Protein AF-A0A525JM90-F1 (afdb_monomer_lite)

Foldseek 3Di:
DQALVCCVPPVLVCLVPVFWKWKAKPDDPQQVRTKIWGFPAQDDPLGTKIWIWGQHFQTAIDIDHPVVVSVVCRVSNPPSMDMDIGHDAPQLQVFKKKFKDQLLATQWIWTKRGLGNPHADPVGRPDPSSDIDDIDIGGPPPPLCVVVRCCSRPPDVVVVCVVVVHDSLPGASIKIWMWGWHDQDPVRHTDIDTDDIGRPPPPDHDPRSVVSSVVSVVVSVVD

Radius of gyration: 19.59 Å; chains: 1; bounding box: 52×45×55 Å

Sequence (223 aa):
YRDAGAFREEFPQRVRAAGPRVIKQNRGNGGEGVWKVELASASGPDGAIVRVLHAPRGSVPQEMPLGAFMSRCEPYFVNHGCIIDQPFQVRLPDGMIRCYMGADKVVGFGHQFIKALIPPPPEGPDSVAAQPAPRIMHPAAAPEFQTLRTKMESEWTPQMMQLLDIDVGSLPIIWDADFLYGPRDASGQDTYVLCEINVNSVFPFPEQAPSEIARLAKARSSS

pLDDT: mean 93.22, std 6.0, range [67.38, 98.44]

Secondary structure (DSSP, 8-state):
--SHHHHHHHHHHHHHHS-SEEEEESS-STTTTEEEEEEEES--TTS-EEEEEESSTT---EEEEHHHHHHHHGGGGGGG--EEEEE--TTGGG-EEEEEEETTEEEEEEEE---TTSPPPTT-TTSGGGSPPPPEEEETT-GGGHHHHHHIIIIIHHHHHHHHT--GGGS-SSEEEEEEEE---TTS--EEEEEEEESS---S--TTHHHHHHHHHHHHTT-

Structure (mmCIF, N/CA/C/O backbone):
data_AF-A0A525JM90-F1
#
_entry.id   AF-A0A525JM90-F1
#
loop_
_atom_site.group_PDB
_atom_site.id
_atom_site.type_symbol
_atom_site.label_atom_id
_atom_site.label_alt_id
_atom_site.label_comp_id
_atom_site.label_asym_id
_atom_site.label_entity_id
_atom_site.label_seq_id
_atom_site.pdbx_PDB_ins_code
_atom_site.Cartn_x
_atom_site.Cartn_y
_atom_site.Cartn_z
_atom_site.occupancy
_atom_site.B_iso_or_equiv
_atom_site.auth_seq_id
_atom_site.auth_comp_id
_atom_site.auth_asym_id
_atom_site.auth_atom_id
_atom_site.pdbx_PDB_model_num
ATOM 1 N N . TYR A 1 1 ? -4.225 -8.382 -12.884 1.00 96.50 1 TYR A N 1
ATOM 2 C CA . TYR A 1 1 ? -4.204 -9.370 -13.979 1.00 96.50 1 TYR A CA 1
ATOM 3 C C . TYR A 1 1 ? -4.644 -10.716 -13.453 1.00 96.50 1 TYR A C 1
ATOM 5 O O . TYR A 1 1 ? -4.173 -11.102 -12.388 1.00 96.50 1 TYR A O 1
ATOM 13 N N . ARG A 1 2 ? -5.572 -11.387 -14.147 1.00 95.56 2 ARG A N 1
ATOM 14 C CA . ARG A 1 2 ? -6.116 -12.693 -13.733 1.00 95.56 2 ARG A CA 1
ATOM 15 C C . ARG A 1 2 ? -5.272 -13.874 -14.216 1.00 95.56 2 ARG A C 1
ATOM 17 O O . ARG A 1 2 ? -5.255 -14.892 -13.542 1.00 95.56 2 ARG A O 1
ATOM 24 N N . ASP A 1 3 ? -4.540 -13.700 -15.310 1.00 96.56 3 ASP A N 1
ATOM 25 C CA . ASP A 1 3 ? -3.644 -14.700 -15.886 1.00 96.56 3 ASP A CA 1
ATOM 26 C C . ASP A 1 3 ? -2.431 -14.034 -16.563 1.00 96.56 3 ASP A C 1
ATOM 28 O O . ASP A 1 3 ? -2.342 -12.803 -16.674 1.00 96.56 3 ASP A O 1
ATOM 32 N N . ALA A 1 4 ? -1.483 -14.868 -16.999 1.00 96.62 4 ALA A N 1
ATOM 33 C CA . ALA A 1 4 ? -0.249 -14.434 -17.646 1.00 96.62 4 ALA A CA 1
ATOM 34 C C . ALA A 1 4 ? -0.474 -13.792 -19.025 1.00 96.62 4 ALA A C 1
ATOM 36 O O . ALA A 1 4 ? 0.302 -12.917 -19.411 1.00 96.62 4 ALA A O 1
ATOM 37 N N . GLY A 1 5 ? -1.519 -14.191 -19.757 1.00 97.31 5 GLY A N 1
ATOM 38 C CA . GLY A 1 5 ? -1.851 -13.627 -21.066 1.00 97.31 5 GLY A CA 1
ATOM 39 C C . GLY A 1 5 ? -2.272 -12.167 -20.941 1.00 97.31 5 GLY A C 1
ATOM 40 O O . GLY A 1 5 ? -1.630 -11.295 -21.524 1.00 97.31 5 GLY A O 1
ATOM 41 N N . ALA A 1 6 ? -3.251 -11.896 -20.074 1.00 97.31 6 ALA A N 1
ATOM 42 C CA . ALA A 1 6 ? -3.702 -10.541 -19.761 1.00 97.31 6 ALA A CA 1
ATOM 43 C C . ALA A 1 6 ? -2.557 -9.667 -19.227 1.00 97.31 6 ALA A C 1
ATOM 45 O O . ALA A 1 6 ? -2.452 -8.488 -19.557 1.00 97.31 6 ALA A O 1
ATOM 46 N N . PHE A 1 7 ? -1.656 -10.239 -18.419 1.00 97.88 7 PHE A N 1
ATOM 47 C CA . PHE A 1 7 ? -0.481 -9.508 -17.952 1.00 97.88 7 PHE A CA 1
ATOM 48 C C . PHE A 1 7 ? 0.445 -9.111 -19.105 1.00 97.88 7 PHE A C 1
ATOM 50 O O . PHE A 1 7 ? 0.785 -7.933 -19.207 1.00 97.88 7 PHE A O 1
ATOM 57 N N . ARG A 1 8 ? 0.804 -10.066 -19.980 1.00 97.00 8 ARG A N 1
ATOM 58 C CA . ARG A 1 8 ? 1.632 -9.867 -21.189 1.00 97.00 8 ARG A CA 1
ATOM 59 C C . ARG A 1 8 ? 1.055 -8.824 -22.140 1.00 97.00 8 ARG A C 1
ATOM 61 O O . ARG A 1 8 ? 1.819 -8.040 -22.697 1.00 97.00 8 ARG A O 1
ATOM 68 N N . GLU A 1 9 ? -0.260 -8.795 -22.291 1.00 96.88 9 GLU A N 1
ATOM 69 C CA . GLU A 1 9 ? -0.950 -7.873 -23.189 1.00 96.88 9 GLU A CA 1
ATOM 70 C C . GLU A 1 9 ? -1.048 -6.451 -22.614 1.00 96.88 9 GLU A C 1
ATOM 72 O O . GLU A 1 9 ? -0.680 -5.479 -23.275 1.00 96.88 9 GLU A O 1
ATOM 77 N N . GLU A 1 10 ? -1.493 -6.307 -21.364 1.00 96.81 10 GLU A N 1
ATOM 78 C CA . GLU A 1 10 ? -1.890 -5.003 -20.824 1.00 96.81 10 GLU A CA 1
ATOM 79 C C . GLU A 1 10 ? -0.761 -4.247 -20.103 1.00 96.81 10 GLU A C 1
ATOM 81 O O . GLU A 1 10 ? -0.665 -3.015 -20.188 1.00 96.81 10 GLU A O 1
ATOM 86 N N . PHE A 1 11 ? 0.098 -4.949 -19.355 1.00 97.25 11 PHE A N 1
ATOM 87 C CA . PHE A 1 11 ? 1.087 -4.297 -18.489 1.00 97.25 11 PHE A CA 1
ATOM 88 C C . PHE A 1 11 ? 2.104 -3.421 -19.239 1.00 97.25 11 PHE A C 1
ATOM 90 O O . PHE A 1 11 ? 2.395 -2.323 -18.748 1.00 97.25 11 PHE A O 1
ATOM 97 N N . PRO A 1 12 ? 2.615 -3.808 -20.430 1.00 95.62 12 PRO A N 1
ATOM 98 C CA . PRO A 1 12 ? 3.577 -2.986 -21.159 1.00 95.62 12 PRO A CA 1
ATOM 99 C C . PRO A 1 12 ? 3.056 -1.593 -21.503 1.00 95.62 12 PRO A C 1
ATOM 101 O O . PRO A 1 12 ? 3.802 -0.618 -21.420 1.00 95.62 12 PRO A O 1
ATOM 104 N N . GLN A 1 13 ? 1.781 -1.470 -21.878 1.00 93.81 13 GLN A N 1
ATOM 105 C CA . GLN A 1 13 ? 1.191 -0.163 -22.151 1.00 93.81 13 GLN A CA 1
ATOM 106 C C . GLN A 1 13 ? 0.986 0.627 -20.857 1.00 93.81 13 GLN A C 1
ATOM 108 O O . GLN A 1 13 ? 1.296 1.819 -20.816 1.00 93.81 13 GLN A O 1
ATOM 113 N N . ARG A 1 14 ? 0.527 -0.028 -19.784 1.00 94.88 14 ARG A N 1
ATOM 114 C CA . ARG A 1 14 ? 0.288 0.637 -18.497 1.00 94.88 14 ARG A CA 1
ATOM 115 C C . ARG A 1 14 ? 1.556 1.232 -17.896 1.00 94.88 14 ARG A C 1
ATOM 117 O O . ARG A 1 14 ? 1.522 2.390 -17.496 1.00 94.88 14 ARG A O 1
ATOM 124 N N . VAL A 1 15 ? 2.671 0.496 -17.863 1.00 95.06 15 VAL A N 1
ATOM 125 C CA . VAL A 1 15 ? 3.933 1.020 -17.300 1.00 95.06 15 VAL A CA 1
ATOM 126 C C . VAL A 1 15 ? 4.515 2.165 -18.139 1.00 95.06 15 VAL A C 1
ATOM 128 O O . VAL A 1 15 ? 5.146 3.067 -17.595 1.00 95.06 15 VAL A O 1
ATOM 131 N N . ARG A 1 16 ? 4.264 2.182 -19.457 1.00 93.12 16 ARG A N 1
ATOM 132 C CA . ARG A 1 16 ? 4.672 3.292 -20.335 1.00 93.12 16 ARG A CA 1
ATOM 133 C C . ARG A 1 16 ? 3.817 4.542 -20.133 1.00 93.12 16 ARG A C 1
ATOM 135 O O . ARG A 1 16 ? 4.359 5.638 -20.106 1.00 93.12 16 ARG A O 1
ATOM 142 N N . ALA A 1 17 ? 2.499 4.383 -20.021 1.00 92.25 17 ALA A N 1
ATOM 143 C CA . ALA A 1 17 ? 1.563 5.507 -19.996 1.00 92.25 17 ALA A CA 1
ATOM 144 C C . ALA A 1 17 ? 1.342 6.090 -18.592 1.00 92.25 17 ALA A C 1
ATOM 146 O O . ALA A 1 17 ? 1.225 7.301 -18.442 1.00 92.25 17 ALA A O 1
ATOM 147 N N . ALA A 1 18 ? 1.274 5.240 -17.565 1.00 91.12 18 ALA A N 1
ATOM 148 C CA . ALA A 1 18 ? 0.907 5.639 -16.204 1.00 91.12 18 ALA A CA 1
ATOM 149 C C . ALA A 1 18 ? 2.115 5.836 -15.269 1.00 91.12 18 ALA A C 1
ATOM 151 O O . ALA A 1 18 ? 1.927 6.148 -14.093 1.00 91.12 18 ALA A O 1
ATOM 152 N N . GLY A 1 19 ? 3.341 5.638 -15.766 1.00 93.31 19 GLY A N 1
ATOM 153 C CA . GLY A 1 19 ? 4.568 5.755 -14.979 1.00 93.31 19 GLY A CA 1
ATOM 154 C C . GLY A 1 19 ? 4.828 4.552 -14.057 1.00 93.31 19 GLY A C 1
ATOM 155 O O . GLY A 1 19 ? 4.333 3.452 -14.321 1.00 93.31 19 GLY A O 1
ATOM 156 N N . PRO A 1 20 ? 5.630 4.732 -12.986 1.00 97.06 20 PRO A N 1
ATOM 157 C CA . PRO A 1 20 ? 6.043 3.641 -12.109 1.00 97.06 20 PRO A CA 1
ATOM 158 C C . PRO A 1 20 ? 4.867 2.883 -11.477 1.00 97.06 20 PRO A C 1
ATOM 160 O O . PRO A 1 20 ? 3.906 3.469 -10.969 1.00 97.06 20 PRO A O 1
ATOM 163 N N . ARG A 1 21 ? 4.966 1.554 -11.482 1.00 98.06 21 ARG A N 1
ATOM 164 C CA . ARG A 1 21 ? 3.942 0.621 -10.995 1.00 98.06 21 ARG A CA 1
ATOM 165 C C . ARG A 1 21 ? 4.472 -0.215 -9.839 1.00 98.06 21 ARG A C 1
ATOM 167 O O . ARG A 1 21 ? 5.673 -0.461 -9.742 1.00 98.06 21 ARG A O 1
ATOM 174 N N . VAL A 1 22 ? 3.565 -0.679 -8.989 1.00 97.56 22 VAL A N 1
ATOM 175 C CA . VAL A 1 22 ? 3.815 -1.697 -7.972 1.00 97.56 22 VAL A CA 1
ATOM 176 C C . VAL A 1 22 ? 3.069 -2.964 -8.369 1.00 97.56 22 VAL A C 1
ATOM 178 O O . VAL A 1 22 ? 1.839 -2.983 -8.413 1.00 97.56 22 VAL A O 1
ATOM 181 N N . ILE A 1 23 ? 3.830 -4.013 -8.663 1.00 97.88 23 ILE A N 1
ATOM 182 C CA . ILE A 1 23 ? 3.345 -5.340 -9.033 1.00 97.88 23 ILE A CA 1
ATOM 183 C C . ILE A 1 23 ? 3.421 -6.237 -7.805 1.00 97.88 23 ILE A C 1
ATOM 185 O O . ILE A 1 23 ? 4.497 -6.392 -7.231 1.00 97.88 23 ILE A O 1
ATOM 189 N N . LYS A 1 24 ? 2.291 -6.817 -7.395 1.00 96.38 24 LYS A N 1
ATOM 190 C CA . LYS A 1 24 ? 2.202 -7.691 -6.218 1.00 96.38 24 LYS A CA 1
ATOM 191 C C . LYS A 1 24 ? 1.579 -9.026 -6.593 1.00 96.38 24 LYS A C 1
ATOM 193 O O . LYS A 1 24 ? 0.542 -9.049 -7.253 1.00 96.38 24 LYS A O 1
ATOM 198 N N . GLN A 1 25 ? 2.147 -10.129 -6.127 1.00 94.25 25 GLN A N 1
ATOM 199 C CA . GLN A 1 25 ? 1.403 -11.388 -6.089 1.00 94.25 25 GLN A CA 1
ATOM 200 C C . GLN A 1 25 ? 0.247 -11.295 -5.078 1.00 94.25 25 GLN A C 1
ATOM 202 O O . GLN A 1 25 ? 0.381 -10.674 -4.027 1.00 94.25 25 GLN A O 1
ATOM 207 N N . ASN A 1 26 ? -0.892 -11.917 -5.384 1.00 85.81 26 ASN A N 1
ATOM 208 C CA . ASN A 1 26 ? -2.114 -11.852 -4.564 1.00 85.81 26 ASN A CA 1
ATOM 209 C C . ASN A 1 26 ? -2.010 -12.552 -3.194 1.00 85.81 26 ASN A C 1
ATOM 211 O O . ASN A 1 26 ? -2.900 -12.427 -2.359 1.00 85.81 26 ASN A O 1
ATOM 215 N N . ARG A 1 27 ? -0.956 -13.339 -2.960 1.00 82.38 27 ARG A N 1
ATOM 216 C CA . ARG A 1 27 ? -0.712 -14.026 -1.688 1.00 82.38 27 ARG A CA 1
ATOM 217 C C . ARG A 1 27 ? 0.777 -14.015 -1.396 1.00 82.38 27 ARG A C 1
ATOM 219 O O . ARG A 1 27 ? 1.561 -14.506 -2.199 1.00 82.38 27 ARG A O 1
ATOM 226 N N . GLY A 1 28 ? 1.156 -13.474 -0.250 1.00 79.31 28 GLY A N 1
ATOM 227 C CA . GLY A 1 28 ? 2.547 -13.386 0.167 1.00 79.31 28 GLY A CA 1
ATOM 228 C C . GLY A 1 28 ? 2.668 -12.677 1.505 1.00 79.31 28 GLY A C 1
ATOM 229 O O . GLY A 1 28 ? 1.711 -12.084 1.993 1.00 79.31 28 GLY A O 1
ATOM 230 N N . ASN A 1 29 ? 3.850 -12.753 2.103 1.00 79.62 29 ASN A N 1
ATOM 231 C CA . ASN A 1 29 ? 4.195 -12.003 3.301 1.00 79.62 29 ASN A CA 1
ATOM 232 C C . ASN A 1 29 ? 5.581 -11.369 3.125 1.00 79.62 29 ASN A C 1
ATOM 234 O O . ASN A 1 29 ? 6.319 -11.697 2.196 1.00 79.62 29 ASN A O 1
ATOM 238 N N . GLY A 1 30 ? 5.919 -10.407 3.984 1.00 82.50 30 GLY A N 1
ATOM 239 C CA . GLY A 1 30 ? 7.276 -9.854 4.046 1.00 82.50 30 GLY A CA 1
ATOM 240 C C . GLY A 1 30 ? 7.759 -9.114 2.791 1.00 82.50 30 GLY A C 1
ATOM 241 O O . GLY A 1 30 ? 8.956 -8.886 2.656 1.00 82.50 30 GLY A O 1
ATOM 242 N N . GLY A 1 31 ? 6.858 -8.733 1.879 1.00 88.62 31 GLY A N 1
ATOM 243 C CA . GLY A 1 31 ? 7.214 -8.095 0.606 1.00 88.62 31 GLY A CA 1
ATOM 244 C C . GLY A 1 31 ? 7.617 -9.075 -0.502 1.00 88.62 31 GLY A C 1
ATOM 245 O O . GLY A 1 31 ? 7.959 -8.648 -1.605 1.00 88.62 31 GLY A O 1
ATOM 246 N N . GLU A 1 32 ? 7.548 -10.385 -0.264 1.00 92.25 32 GLU A N 1
ATOM 247 C CA . GLU A 1 32 ? 7.821 -11.365 -1.311 1.00 92.25 32 GLU A CA 1
ATOM 248 C C . GLU A 1 32 ? 6.849 -11.213 -2.483 1.00 92.25 32 GLU A C 1
ATOM 250 O O . GLU A 1 32 ? 5.637 -11.067 -2.315 1.00 92.25 32 GLU A O 1
ATOM 255 N N . GLY A 1 33 ? 7.395 -11.238 -3.698 1.00 95.00 33 GLY A N 1
ATOM 256 C CA . GLY A 1 33 ? 6.654 -10.946 -4.926 1.00 95.00 33 GLY A CA 1
ATOM 257 C C . GLY A 1 33 ? 6.032 -9.547 -5.028 1.00 95.00 33 GLY A C 1
ATOM 258 O O . GLY A 1 33 ? 5.097 -9.374 -5.809 1.00 95.00 33 GLY A O 1
ATOM 259 N N . VAL A 1 34 ? 6.537 -8.559 -4.277 1.00 97.19 34 VAL A N 1
ATOM 260 C CA . VAL A 1 34 ? 6.164 -7.140 -4.398 1.00 97.19 34 VAL A CA 1
ATOM 261 C C . VAL A 1 34 ? 7.296 -6.352 -5.056 1.00 97.19 34 VAL A C 1
ATOM 263 O O . VAL A 1 34 ? 8.384 -6.228 -4.499 1.00 97.19 34 VAL A O 1
ATOM 266 N N . TRP A 1 35 ? 7.037 -5.779 -6.226 1.00 98.12 35 TRP A N 1
ATOM 267 C CA . TRP A 1 35 ? 8.039 -5.131 -7.069 1.00 98.12 35 TRP A CA 1
ATOM 268 C C . TRP A 1 35 ? 7.627 -3.709 -7.426 1.00 98.12 35 TRP A C 1
ATOM 270 O O . TRP A 1 35 ? 6.506 -3.497 -7.881 1.00 98.12 35 TRP A O 1
ATOM 280 N N . LYS A 1 36 ? 8.546 -2.748 -7.318 1.00 98.38 36 LYS A N 1
ATOM 281 C CA . LYS A 1 36 ? 8.456 -1.474 -8.044 1.00 98.38 36 LYS A CA 1
ATOM 282 C C . LYS A 1 36 ? 9.005 -1.705 -9.444 1.00 98.38 36 LYS A C 1
ATOM 284 O O . LYS A 1 36 ? 10.081 -2.278 -9.577 1.00 98.38 36 LYS A O 1
ATOM 289 N N . VAL A 1 37 ? 8.290 -1.240 -10.459 1.00 98.44 37 VAL A N 1
ATOM 290 C CA . VAL A 1 37 ? 8.666 -1.352 -11.871 1.00 98.44 37 VAL A CA 1
ATOM 291 C C . VAL A 1 37 ? 8.534 0.019 -12.513 1.00 98.44 37 VAL A C 1
ATOM 293 O O . VAL A 1 37 ? 7.468 0.630 -12.458 1.00 98.44 37 VAL A O 1
ATOM 296 N N . GLU A 1 38 ? 9.597 0.505 -13.135 1.00 97.31 38 GLU A N 1
ATOM 297 C CA . GLU A 1 38 ? 9.598 1.764 -13.879 1.00 97.31 38 GLU A CA 1
ATOM 298 C C . GLU A 1 38 ? 10.275 1.582 -15.236 1.00 97.31 38 GLU A C 1
ATOM 300 O O . GLU A 1 38 ? 11.222 0.808 -15.377 1.00 97.31 38 GLU A O 1
ATOM 305 N N . LEU A 1 39 ? 9.775 2.278 -16.256 1.00 96.38 39 LEU A N 1
ATOM 306 C CA . LEU A 1 39 ? 10.384 2.254 -17.579 1.00 96.38 39 LEU A CA 1
ATOM 307 C C . LEU A 1 39 ? 11.739 2.973 -17.526 1.00 96.38 39 LEU A C 1
ATOM 309 O O . LEU A 1 39 ? 11.793 4.152 -17.186 1.00 96.38 39 LEU A O 1
ATOM 313 N N . ALA A 1 40 ? 12.815 2.269 -17.873 1.00 95.31 40 ALA A N 1
ATOM 314 C CA . ALA A 1 40 ? 14.156 2.845 -17.976 1.00 95.31 40 ALA A CA 1
ATOM 315 C C . ALA A 1 40 ? 14.457 3.282 -19.417 1.00 95.31 40 ALA A C 1
ATOM 317 O O . ALA A 1 40 ? 14.976 4.371 -19.641 1.00 95.31 40 ALA A O 1
ATOM 318 N N . SER A 1 41 ? 14.070 2.460 -20.397 1.00 93.31 41 SER A N 1
ATOM 319 C CA . SER A 1 41 ? 14.122 2.802 -21.819 1.00 93.31 41 SER A CA 1
ATOM 320 C C . SER A 1 41 ? 12.933 2.202 -22.562 1.00 93.31 41 SER A C 1
ATOM 322 O O . SER A 1 41 ? 12.606 1.026 -22.394 1.00 93.31 41 SER A O 1
ATOM 324 N N . ALA A 1 42 ? 12.298 2.995 -23.427 1.00 85.50 42 ALA A N 1
ATOM 325 C CA . ALA A 1 42 ? 11.197 2.535 -24.273 1.00 85.50 42 ALA A CA 1
ATOM 326 C C . ALA A 1 42 ? 11.651 1.567 -25.380 1.00 85.50 42 ALA A C 1
ATOM 328 O O . ALA A 1 42 ? 10.838 0.770 -25.854 1.00 85.50 42 ALA A O 1
ATOM 329 N N . SER A 1 43 ? 12.935 1.613 -25.746 1.00 79.50 43 SER A N 1
ATOM 330 C CA . SER A 1 43 ? 13.509 0.883 -26.876 1.00 79.50 43 SER A CA 1
ATOM 331 C C . SER A 1 43 ? 14.853 0.268 -26.491 1.00 79.50 43 SER A C 1
ATOM 333 O O . SER A 1 43 ? 15.688 0.914 -25.856 1.00 79.50 43 SER A O 1
ATOM 335 N N . GLY A 1 44 ? 15.071 -0.974 -26.903 1.00 68.44 44 GLY A N 1
ATOM 336 C CA . GLY A 1 44 ? 16.298 -1.732 -26.686 1.00 68.44 44 GLY A CA 1
ATOM 337 C C . GLY A 1 44 ? 16.366 -2.911 -27.661 1.00 68.44 44 GLY A C 1
ATOM 338 O O . GLY A 1 44 ? 15.361 -3.192 -28.322 1.00 68.44 44 GLY A O 1
ATOM 339 N N . PRO A 1 45 ? 17.520 -3.595 -27.770 1.00 67.38 45 PRO A N 1
ATOM 340 C CA . PRO A 1 45 ? 17.702 -4.721 -28.694 1.00 67.38 45 PRO A CA 1
ATOM 341 C C . PRO A 1 45 ? 16.644 -5.819 -28.509 1.00 67.38 45 PRO A C 1
ATOM 343 O O . PRO A 1 45 ? 16.125 -6.338 -29.491 1.00 67.38 45 PRO A O 1
ATOM 346 N N . ASP A 1 46 ? 16.255 -6.070 -27.253 1.00 74.56 46 ASP A N 1
ATOM 347 C CA . ASP A 1 46 ? 15.266 -7.080 -26.849 1.00 74.56 46 ASP A CA 1
ATOM 348 C C . ASP A 1 46 ? 13.918 -6.460 -26.415 1.00 74.56 46 ASP A C 1
ATOM 350 O O . ASP A 1 46 ? 13.137 -7.059 -25.672 1.00 74.56 46 ASP A O 1
ATOM 354 N N . GLY A 1 47 ? 13.643 -5.222 -26.843 1.00 85.50 47 GLY A N 1
ATOM 355 C CA . GLY A 1 47 ? 12.456 -4.454 -26.461 1.00 85.50 47 GLY A CA 1
ATOM 356 C C . GLY A 1 47 ? 12.691 -3.472 -25.308 1.00 85.50 47 GLY A C 1
ATOM 357 O O . GLY A 1 47 ? 13.811 -3.041 -25.045 1.00 85.50 47 GLY A O 1
ATOM 358 N N . ALA A 1 48 ? 11.606 -3.053 -24.650 1.00 93.44 48 ALA A N 1
ATOM 359 C CA . ALA A 1 48 ? 11.664 -2.060 -23.577 1.00 93.44 48 ALA A CA 1
ATOM 360 C C . ALA A 1 48 ? 12.463 -2.572 -22.367 1.00 93.44 48 ALA A C 1
ATOM 362 O O . ALA A 1 48 ? 12.302 -3.723 -21.955 1.00 93.44 48 ALA A O 1
ATOM 363 N N . ILE A 1 49 ? 13.263 -1.695 -21.764 1.00 96.81 49 ILE A N 1
ATOM 364 C CA . ILE A 1 49 ? 14.017 -1.967 -20.538 1.00 96.81 49 ILE A CA 1
ATOM 365 C C . ILE A 1 49 ? 13.285 -1.333 -19.360 1.00 96.81 49 ILE A C 1
ATOM 367 O O . ILE A 1 49 ? 12.882 -0.166 -19.411 1.00 96.81 49 ILE A O 1
ATOM 371 N N . VAL A 1 50 ? 1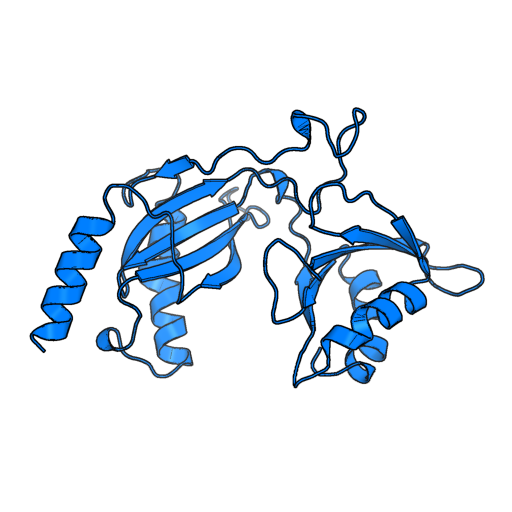3.135 -2.096 -18.284 1.00 97.62 50 VAL A N 1
ATOM 372 C CA . VAL A 1 50 ? 12.577 -1.630 -17.014 1.00 97.62 50 VAL A CA 1
ATOM 373 C C . VAL A 1 50 ? 13.623 -1.688 -15.917 1.00 97.62 50 VAL A C 1
ATOM 375 O O . VAL A 1 50 ? 14.446 -2.603 -15.878 1.00 97.62 50 VAL A O 1
ATOM 378 N N . ARG A 1 51 ? 13.547 -0.730 -14.996 1.00 98.19 51 ARG A N 1
ATOM 379 C CA . ARG A 1 51 ? 14.199 -0.816 -13.697 1.00 98.19 51 ARG A CA 1
ATOM 380 C C . ARG A 1 51 ? 13.211 -1.396 -12.698 1.00 98.19 51 ARG A C 1
ATOM 382 O O . ARG A 1 51 ? 12.084 -0.913 -12.574 1.00 98.19 51 ARG A O 1
ATOM 389 N N . VAL A 1 52 ? 13.633 -2.436 -11.995 1.00 98.44 52 VAL A N 1
ATOM 390 C CA . VAL A 1 52 ? 12.825 -3.138 -11.002 1.00 98.44 52 VAL A CA 1
ATOM 391 C C . VAL A 1 52 ? 13.509 -3.128 -9.648 1.00 98.44 52 VAL A C 1
ATOM 393 O O . VAL A 1 52 ? 14.729 -3.241 -9.565 1.00 98.44 52 VAL A O 1
ATOM 396 N N . LEU A 1 53 ? 12.729 -2.999 -8.580 1.00 98.31 53 LEU A N 1
ATOM 397 C CA . LEU A 1 53 ? 13.203 -3.118 -7.203 1.00 98.31 53 LEU A CA 1
ATOM 398 C C . LEU A 1 53 ? 12.250 -4.026 -6.430 1.00 98.31 53 LEU A C 1
ATOM 400 O O . LEU A 1 53 ? 11.049 -3.764 -6.378 1.00 98.31 53 LEU A O 1
ATOM 404 N N . HIS A 1 54 ? 12.791 -5.095 -5.853 1.00 97.38 54 HIS A N 1
ATOM 405 C CA . HIS A 1 54 ? 12.047 -6.040 -5.021 1.00 97.38 54 HIS A CA 1
ATOM 406 C C . HIS A 1 54 ? 11.901 -5.476 -3.600 1.00 97.38 54 HIS A C 1
ATOM 408 O O . HIS A 1 54 ? 12.806 -4.810 -3.101 1.00 97.38 54 HIS A O 1
ATOM 414 N N . ALA A 1 55 ? 10.757 -5.689 -2.954 1.00 95.44 55 ALA A N 1
ATOM 415 C CA . ALA A 1 55 ? 10.493 -5.177 -1.610 1.00 95.44 55 ALA A CA 1
ATOM 416 C C . ALA A 1 55 ? 11.300 -5.821 -0.459 1.00 95.44 55 ALA A C 1
ATOM 418 O O . ALA A 1 55 ? 11.524 -5.110 0.526 1.00 95.44 55 ALA A O 1
ATOM 419 N N . PRO A 1 56 ? 11.720 -7.104 -0.508 1.00 93.19 56 PRO A N 1
ATOM 420 C CA . PRO A 1 56 ? 12.484 -7.718 0.571 1.00 93.19 56 PRO A CA 1
ATOM 421 C C . PRO A 1 56 ? 13.779 -6.970 0.886 1.00 93.19 56 PRO A C 1
ATOM 423 O O . PRO A 1 56 ? 14.424 -6.385 0.011 1.00 93.19 56 PRO A O 1
ATOM 426 N N . ARG A 1 57 ? 14.167 -7.012 2.164 1.00 89.50 57 ARG A N 1
ATOM 427 C CA . ARG A 1 57 ? 15.392 -6.376 2.670 1.00 89.50 57 ARG A CA 1
ATOM 428 C C . ARG A 1 57 ? 16.628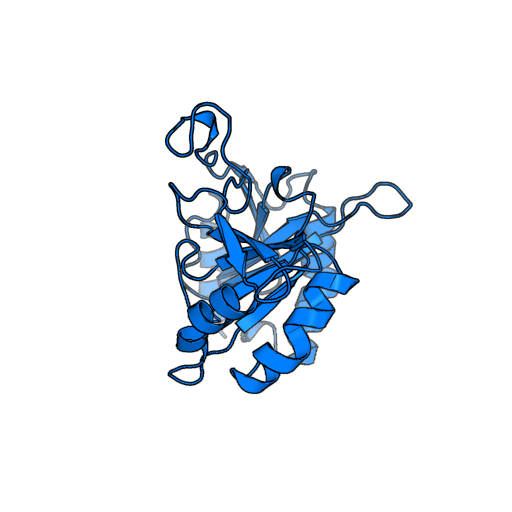 -6.875 1.918 1.00 89.50 57 ARG A C 1
ATOM 430 O O . ARG A 1 57 ? 16.674 -8.028 1.504 1.00 89.50 57 ARG A O 1
ATOM 437 N N . GLY A 1 58 ? 17.619 -6.002 1.752 1.00 90.88 58 GLY A N 1
ATOM 438 C CA . GLY A 1 58 ? 18.836 -6.314 0.994 1.00 90.88 58 GLY A CA 1
ATOM 439 C C . GLY A 1 58 ? 18.703 -6.111 -0.522 1.00 90.88 58 GLY A C 1
ATOM 440 O O . GLY A 1 58 ? 19.709 -6.095 -1.227 1.00 90.88 58 GLY A O 1
ATOM 441 N N . SER A 1 59 ? 17.486 -5.928 -1.045 1.00 93.88 59 SER A N 1
ATOM 442 C CA . SER A 1 59 ? 17.265 -5.772 -2.485 1.00 93.88 59 SER A CA 1
ATOM 443 C C . SER A 1 59 ? 17.816 -4.452 -3.025 1.00 93.88 59 SER A C 1
ATOM 445 O O . SER A 1 59 ? 17.708 -3.398 -2.397 1.00 93.88 59 SER A O 1
ATOM 447 N N . VAL A 1 60 ? 18.351 -4.507 -4.244 1.00 95.81 60 VAL A N 1
ATOM 448 C CA . VAL A 1 60 ? 18.856 -3.350 -4.995 1.00 95.81 60 VAL A CA 1
ATOM 449 C C . VAL A 1 60 ? 18.135 -3.233 -6.341 1.00 95.81 60 VAL A C 1
ATOM 451 O O . VAL A 1 60 ? 17.649 -4.246 -6.855 1.00 95.81 60 VAL A O 1
ATOM 454 N N . PRO A 1 61 ? 18.045 -2.027 -6.935 1.00 97.56 61 PRO A N 1
ATOM 455 C CA . PRO A 1 61 ? 17.466 -1.866 -8.261 1.00 97.56 61 PRO A CA 1
ATOM 456 C C . PRO A 1 61 ? 18.232 -2.663 -9.323 1.00 97.56 61 PRO A C 1
ATOM 458 O O . PRO A 1 61 ? 19.461 -2.692 -9.323 1.00 97.56 61 PRO A O 1
ATOM 461 N N . GLN A 1 62 ? 17.503 -3.277 -10.249 1.00 97.81 62 GLN A N 1
ATOM 462 C CA . GLN A 1 62 ? 18.049 -4.019 -11.385 1.00 97.81 62 GLN A CA 1
ATOM 463 C C . GLN A 1 62 ? 17.412 -3.516 -12.674 1.00 97.81 62 GLN A C 1
ATOM 465 O O . GLN A 1 62 ? 16.207 -3.277 -12.708 1.00 97.81 62 GLN A O 1
ATOM 470 N N . GLU A 1 63 ? 18.196 -3.386 -13.740 1.00 97.25 63 GLU A N 1
ATOM 471 C CA . GLU A 1 63 ? 17.670 -3.120 -15.079 1.00 97.25 63 GLU A CA 1
ATOM 472 C C . GLU A 1 63 ? 17.598 -4.412 -15.884 1.00 97.25 63 GLU A C 1
ATOM 474 O O . GLU A 1 63 ? 18.514 -5.233 -15.847 1.00 97.25 63 GLU A O 1
ATOM 479 N N . MET A 1 64 ? 16.487 -4.613 -16.588 1.00 97.06 64 MET A N 1
ATOM 480 C CA . MET A 1 64 ? 16.278 -5.804 -17.406 1.00 97.06 64 MET A CA 1
ATOM 481 C C . MET A 1 64 ? 15.228 -5.596 -18.500 1.00 97.06 64 MET A C 1
ATOM 483 O O . MET A 1 64 ? 14.408 -4.678 -18.396 1.00 97.06 64 MET A O 1
ATOM 487 N N . PRO A 1 65 ? 15.195 -6.465 -19.530 1.00 97.06 65 PRO A N 1
ATOM 488 C CA . PRO A 1 65 ? 14.104 -6.478 -20.494 1.00 97.06 65 PRO A CA 1
ATOM 489 C C . PRO A 1 65 ? 12.751 -6.672 -19.806 1.00 97.06 65 PRO A C 1
ATOM 491 O O . PRO A 1 65 ? 12.593 -7.551 -18.955 1.00 97.06 65 PRO A O 1
ATOM 494 N N . LEU A 1 66 ? 11.749 -5.888 -20.210 1.00 96.75 66 LEU A N 1
ATOM 495 C CA . LEU A 1 66 ? 10.387 -5.974 -19.678 1.00 96.75 66 LEU A CA 1
ATOM 496 C C . LEU A 1 66 ? 9.829 -7.396 -19.800 1.00 96.75 66 LEU A C 1
ATOM 498 O O . LEU A 1 66 ? 9.274 -7.915 -18.837 1.00 96.75 66 LEU A O 1
ATOM 502 N N . GLY A 1 67 ? 10.038 -8.050 -20.945 1.00 96.25 67 GLY A N 1
ATOM 503 C CA . GLY A 1 67 ? 9.613 -9.436 -21.146 1.00 96.25 67 GLY A CA 1
ATOM 504 C C . GLY A 1 67 ? 10.217 -10.395 -20.114 1.00 96.25 67 GLY A C 1
ATOM 505 O O . GLY A 1 67 ? 9.503 -11.236 -19.580 1.00 96.25 67 GLY A O 1
ATOM 506 N N . ALA A 1 68 ? 11.493 -10.218 -19.754 1.00 97.06 68 ALA A N 1
ATOM 507 C CA . ALA A 1 68 ? 12.160 -11.051 -18.753 1.00 97.06 68 ALA A CA 1
ATOM 508 C C . ALA A 1 68 ? 11.586 -10.840 -17.342 1.00 97.06 68 ALA A C 1
ATOM 510 O O . ALA A 1 68 ? 11.374 -11.811 -16.612 1.00 97.06 68 ALA A O 1
ATOM 511 N N . PHE A 1 69 ? 11.283 -9.590 -16.969 1.00 97.88 69 PHE A N 1
ATOM 512 C CA . PHE A 1 69 ? 10.568 -9.307 -15.723 1.00 97.88 69 PHE A CA 1
ATOM 513 C C . PHE A 1 69 ? 9.188 -9.975 -15.711 1.00 97.88 69 PHE A C 1
ATOM 515 O O . PHE A 1 69 ? 8.799 -10.584 -14.718 1.00 97.88 69 PHE A O 1
ATOM 522 N N . MET A 1 70 ? 8.456 -9.908 -16.822 1.00 97.75 70 MET A N 1
ATOM 523 C CA . MET A 1 70 ? 7.117 -10.485 -16.894 1.00 97.75 70 MET A CA 1
ATOM 524 C C . MET A 1 70 ? 7.137 -12.009 -16.782 1.00 97.75 70 MET A C 1
ATOM 526 O O . MET A 1 70 ? 6.348 -12.554 -16.012 1.00 97.75 70 MET A O 1
ATOM 530 N N . SER A 1 71 ? 8.088 -12.676 -17.443 1.00 97.38 71 SER A N 1
ATOM 531 C CA . SER A 1 71 ? 8.307 -14.119 -17.296 1.00 97.38 71 SER A CA 1
ATOM 532 C C . SER A 1 71 ? 8.635 -14.510 -15.854 1.00 97.38 71 SER A C 1
ATOM 534 O O . SER A 1 71 ? 8.147 -15.523 -15.359 1.00 97.38 71 SER A O 1
ATOM 536 N N . ARG A 1 72 ? 9.405 -13.682 -15.130 1.00 97.12 72 ARG A N 1
ATOM 537 C CA . ARG A 1 72 ? 9.698 -13.899 -13.700 1.00 97.12 72 ARG A CA 1
ATOM 538 C C . ARG A 1 72 ? 8.433 -13.898 -12.833 1.00 97.12 72 ARG A C 1
ATOM 540 O O . ARG A 1 72 ? 8.413 -14.574 -11.808 1.00 97.12 72 ARG A O 1
ATOM 547 N N . CYS A 1 73 ? 7.394 -13.164 -13.222 1.00 97.25 73 CYS A N 1
ATOM 548 C CA . CYS A 1 73 ? 6.138 -13.083 -12.478 1.00 97.25 73 CYS A CA 1
ATOM 549 C C . CYS A 1 73 ? 5.116 -14.170 -12.850 1.00 97.25 73 CYS A C 1
ATOM 551 O O . CYS A 1 73 ? 4.094 -14.283 -12.178 1.00 97.25 73 CYS A O 1
ATOM 553 N N . GLU A 1 74 ? 5.356 -14.982 -13.883 1.00 95.62 74 GLU A N 1
ATOM 554 C CA . GLU A 1 74 ? 4.415 -16.027 -14.318 1.00 95.62 74 GLU A CA 1
ATOM 555 C C . GLU A 1 74 ? 4.024 -17.035 -13.229 1.00 95.62 74 GLU A C 1
ATOM 557 O O . GLU A 1 74 ? 2.838 -17.375 -13.148 1.00 95.62 74 GLU A O 1
ATOM 562 N N . PRO A 1 75 ? 4.935 -17.469 -12.333 1.00 95.44 75 PRO A N 1
ATOM 563 C CA . PRO A 1 75 ? 4.564 -18.345 -11.226 1.00 95.44 75 PRO A CA 1
ATOM 564 C C . PRO A 1 75 ? 3.475 -17.769 -10.305 1.00 95.44 75 PRO A C 1
ATOM 566 O O . PRO A 1 75 ? 2.793 -18.535 -9.628 1.00 95.44 75 PRO A O 1
ATOM 569 N N . TYR A 1 76 ? 3.250 -16.447 -10.293 1.00 96.19 76 TYR A N 1
ATOM 570 C CA . TYR A 1 76 ? 2.224 -15.808 -9.456 1.00 96.19 76 TYR A CA 1
ATOM 571 C C . TYR A 1 76 ? 0.785 -16.102 -9.904 1.00 96.19 76 TYR A C 1
ATOM 573 O O . TYR A 1 76 ? -0.151 -15.783 -9.172 1.00 96.19 76 TYR A O 1
ATOM 581 N N . PHE A 1 77 ? 0.590 -16.712 -11.077 1.00 95.69 77 PHE A N 1
ATOM 582 C CA . PHE A 1 77 ? -0.726 -17.140 -11.570 1.00 95.69 77 PHE A CA 1
ATOM 583 C C . PHE A 1 77 ? -1.068 -18.598 -11.223 1.00 95.69 77 PHE A C 1
ATOM 585 O O . PHE A 1 77 ? -2.192 -19.045 -11.453 1.00 95.69 77 PHE A O 1
ATOM 592 N N . VAL A 1 78 ? -0.127 -19.355 -10.652 1.00 92.50 78 VAL A N 1
ATOM 593 C CA . VAL A 1 78 ? -0.358 -20.742 -10.215 1.00 92.50 78 VAL A CA 1
ATOM 594 C C . VAL A 1 78 ? -1.341 -20.767 -9.030 1.00 92.50 78 VAL A C 1
ATOM 596 O O . VAL A 1 78 ? -1.444 -19.801 -8.277 1.00 92.50 78 VAL A O 1
ATOM 599 N N . ASN A 1 79 ? -2.084 -21.866 -8.847 1.00 89.50 79 ASN A N 1
ATOM 600 C CA . ASN A 1 79 ? -3.033 -22.069 -7.735 1.00 89.50 79 ASN A CA 1
ATOM 601 C C . ASN A 1 79 ? -4.114 -20.976 -7.611 1.00 89.50 79 ASN A C 1
ATOM 603 O O . ASN A 1 79 ? -4.422 -20.522 -6.507 1.00 89.50 79 ASN A O 1
ATOM 607 N N . HIS A 1 80 ? -4.689 -20.552 -8.742 1.00 87.44 80 HIS A N 1
ATOM 608 C CA . HIS A 1 80 ? -5.647 -19.436 -8.813 1.00 87.44 80 HIS A CA 1
ATOM 609 C C . HIS A 1 80 ? -5.068 -18.105 -8.301 1.00 87.44 80 HIS A C 1
ATOM 611 O O . HIS A 1 80 ? -5.797 -17.228 -7.827 1.00 87.44 80 HIS A O 1
ATOM 617 N N . GLY A 1 81 ? -3.742 -17.966 -8.372 1.00 93.56 81 GLY A N 1
ATOM 618 C CA . GLY A 1 81 ? -3.040 -16.732 -8.087 1.00 93.56 81 GLY A CA 1
ATOM 619 C C . GLY A 1 81 ? -3.367 -15.648 -9.110 1.00 93.56 81 GLY A C 1
ATOM 620 O O . GLY A 1 81 ? -3.887 -15.897 -10.197 1.00 93.56 81 GLY A O 1
ATOM 621 N N . CYS A 1 82 ? -3.093 -14.407 -8.737 1.00 96.38 82 CYS A N 1
ATOM 622 C CA . CYS A 1 82 ? -3.235 -13.278 -9.635 1.00 96.38 82 CYS A CA 1
ATOM 623 C C . CYS A 1 82 ? -2.182 -12.223 -9.296 1.00 96.38 82 CYS A C 1
ATOM 625 O O . CYS A 1 82 ? -1.541 -12.274 -8.241 1.00 96.38 82 CYS A O 1
ATOM 627 N N . ILE A 1 83 ? -2.011 -11.266 -10.201 1.00 97.44 83 ILE A N 1
ATOM 628 C CA . ILE A 1 83 ? -1.138 -10.118 -9.977 1.00 97.44 83 ILE A CA 1
ATOM 629 C C . ILE A 1 83 ? -1.995 -8.882 -9.744 1.00 97.44 83 ILE A C 1
ATOM 631 O O . ILE A 1 83 ? -2.854 -8.538 -10.560 1.00 97.44 83 ILE A O 1
ATOM 635 N N . ILE A 1 84 ? -1.716 -8.185 -8.654 1.00 96.19 84 ILE A N 1
ATOM 636 C CA . ILE A 1 84 ? -2.259 -6.872 -8.340 1.00 96.19 84 ILE A CA 1
ATOM 637 C C . ILE A 1 84 ? -1.309 -5.824 -8.927 1.00 96.19 84 ILE A C 1
ATOM 639 O O . ILE A 1 84 ? -0.094 -5.901 -8.750 1.00 96.19 84 ILE A O 1
ATOM 643 N N . ASP A 1 85 ? -1.876 -4.851 -9.633 1.00 96.62 85 ASP A N 1
ATOM 644 C CA . ASP A 1 85 ? -1.151 -3.744 -10.254 1.00 96.62 85 ASP A CA 1
ATOM 645 C C . ASP A 1 85 ? -1.658 -2.418 -9.692 1.00 96.62 85 ASP A C 1
ATOM 647 O O . ASP A 1 85 ? -2.791 -2.012 -9.958 1.00 96.62 85 ASP A O 1
ATOM 651 N N . GLN A 1 86 ? -0.804 -1.746 -8.927 1.00 95.25 86 GLN A N 1
ATOM 652 C CA . GLN A 1 86 ? -1.101 -0.478 -8.268 1.00 95.25 86 GLN A CA 1
ATOM 653 C C . GLN A 1 86 ? -0.153 0.626 -8.762 1.00 95.25 86 GLN A C 1
ATOM 655 O O . GLN A 1 86 ? 1.008 0.350 -9.063 1.00 95.25 86 GLN A O 1
ATOM 660 N N . PRO A 1 87 ? -0.597 1.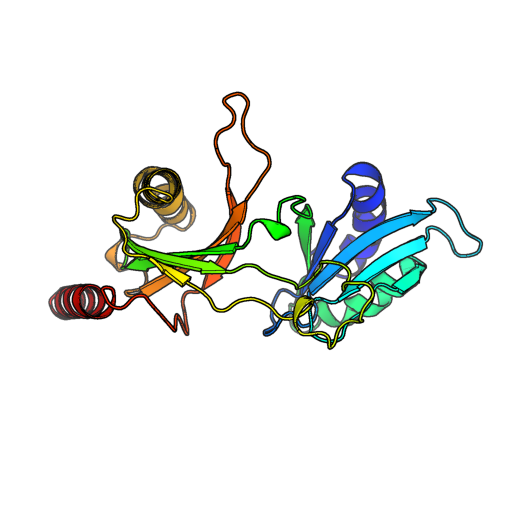892 -8.847 1.00 96.19 87 PRO A N 1
ATOM 661 C CA . PRO A 1 87 ? 0.320 3.007 -9.065 1.00 96.19 87 PRO A CA 1
ATOM 662 C C . PRO A 1 87 ? 1.325 3.115 -7.912 1.00 96.19 87 PRO A C 1
ATOM 664 O O . PRO A 1 87 ? 0.944 2.999 -6.743 1.00 96.19 87 PRO A O 1
ATOM 667 N N . PHE A 1 88 ? 2.595 3.379 -8.223 1.00 96.75 88 PHE A N 1
ATOM 668 C CA . PHE A 1 88 ? 3.579 3.713 -7.195 1.00 96.75 88 PHE A CA 1
ATOM 669 C C . PHE A 1 88 ? 3.243 5.068 -6.563 1.00 96.75 88 PHE A C 1
ATOM 671 O O . PHE A 1 88 ? 3.045 6.058 -7.267 1.00 96.75 88 PHE A O 1
ATOM 678 N N . GLN A 1 89 ? 3.205 5.123 -5.232 1.00 96.31 89 GLN A N 1
ATOM 679 C CA . GLN A 1 89 ? 2.967 6.368 -4.507 1.00 96.31 89 GLN A CA 1
ATOM 680 C C . GLN A 1 89 ? 4.294 7.091 -4.281 1.00 96.31 89 GLN A C 1
ATOM 682 O O . GLN A 1 89 ? 5.148 6.602 -3.554 1.00 96.31 89 GLN A O 1
ATOM 687 N N . VAL A 1 90 ? 4.477 8.271 -4.879 1.00 94.56 90 VAL A N 1
ATOM 688 C CA . VAL A 1 90 ? 5.710 9.074 -4.715 1.00 94.56 90 VAL A CA 1
ATOM 689 C C . VAL A 1 90 ? 5.976 9.434 -3.252 1.00 94.56 90 VAL A C 1
ATOM 691 O O . VAL A 1 90 ? 7.128 9.532 -2.844 1.00 94.56 90 VAL A O 1
ATOM 694 N N . ARG A 1 91 ? 4.913 9.566 -2.454 1.00 96.00 91 ARG A N 1
ATOM 695 C CA . ARG A 1 91 ? 4.978 9.847 -1.018 1.00 96.00 91 ARG A CA 1
ATOM 696 C C . ARG A 1 91 ? 5.157 8.592 -0.155 1.00 96.00 91 ARG A C 1
ATOM 698 O O . ARG A 1 91 ? 4.965 8.657 1.050 1.00 96.00 91 ARG A O 1
ATOM 705 N N . LEU A 1 92 ? 5.577 7.462 -0.737 1.00 94.94 92 LEU A N 1
ATOM 706 C CA . LEU A 1 92 ? 6.018 6.279 0.016 1.00 94.94 92 LEU A CA 1
ATOM 707 C C . LEU A 1 92 ? 6.999 6.619 1.164 1.00 94.94 92 LEU A C 1
ATOM 709 O O . LEU A 1 92 ? 6.834 6.059 2.249 1.00 94.94 92 LEU A O 1
ATOM 713 N N . PRO A 1 93 ? 7.976 7.542 0.986 1.00 93.06 93 PRO A N 1
ATOM 714 C CA . PRO A 1 93 ? 8.892 7.931 2.059 1.00 93.06 93 PRO A CA 1
ATOM 715 C C . PRO A 1 93 ? 8.232 8.656 3.241 1.00 93.06 93 PRO A C 1
ATOM 717 O O . PRO A 1 93 ? 8.823 8.675 4.317 1.00 93.06 93 PRO A O 1
ATOM 720 N N . ASP A 1 94 ? 7.021 9.205 3.079 1.00 94.88 94 ASP A N 1
ATOM 721 C CA . ASP A 1 94 ? 6.253 9.835 4.168 1.00 94.88 94 ASP A CA 1
ATOM 722 C C . ASP A 1 94 ? 5.663 8.783 5.129 1.00 94.88 94 ASP A C 1
ATOM 724 O O . ASP A 1 94 ? 5.149 9.101 6.204 1.00 94.88 94 ASP A O 1
ATOM 728 N N . GLY A 1 95 ? 5.765 7.507 4.755 1.00 94.00 95 GLY A N 1
ATOM 729 C CA . GLY A 1 95 ? 5.389 6.368 5.569 1.00 94.00 95 GLY A CA 1
ATOM 730 C C . GLY A 1 95 ? 4.031 5.773 5.219 1.00 94.00 95 GLY A C 1
ATOM 731 O O . GLY A 1 95 ? 3.300 6.230 4.339 1.00 94.00 95 GLY A O 1
ATOM 732 N N . MET A 1 96 ? 3.724 4.698 5.934 1.00 96.19 96 MET A N 1
ATOM 733 C CA . MET A 1 96 ? 2.487 3.938 5.844 1.00 96.19 96 MET A CA 1
ATOM 734 C C . MET A 1 96 ? 1.726 4.065 7.158 1.00 96.19 96 MET A C 1
ATOM 736 O O . MET A 1 96 ? 2.319 3.926 8.232 1.00 96.19 96 MET A O 1
ATOM 740 N N . ILE A 1 97 ? 0.422 4.306 7.067 1.00 97.44 97 ILE A N 1
ATOM 741 C CA . ILE A 1 97 ? -0.481 4.345 8.213 1.00 97.44 97 ILE A CA 1
ATOM 742 C C . ILE A 1 97 ? -1.291 3.056 8.225 1.00 97.44 97 ILE A C 1
ATOM 744 O O . ILE A 1 97 ? -2.082 2.814 7.321 1.00 97.44 97 ILE A O 1
ATOM 748 N N . ARG A 1 98 ? -1.145 2.265 9.279 1.00 97.00 98 ARG A N 1
ATOM 749 C CA . ARG A 1 98 ? -2.085 1.208 9.624 1.00 97.00 98 ARG A CA 1
ATOM 750 C C . ARG A 1 98 ? -3.213 1.795 10.456 1.00 97.00 98 ARG A C 1
ATOM 752 O O . ARG A 1 98 ? -2.963 2.300 11.548 1.00 97.00 98 ARG A O 1
ATOM 759 N N . CYS A 1 99 ? -4.437 1.715 9.962 1.00 97.06 99 CYS A N 1
ATOM 760 C CA . CYS A 1 99 ? -5.639 2.067 10.703 1.00 97.06 99 CYS A CA 1
ATOM 761 C C . CYS A 1 99 ? -6.216 0.803 11.344 1.00 97.06 99 CYS A C 1
ATOM 763 O O . CYS A 1 99 ? -6.641 -0.100 10.626 1.00 97.06 99 CYS A O 1
ATOM 765 N N . TYR A 1 100 ? -6.224 0.723 12.676 1.00 96.81 100 TYR A N 1
ATOM 766 C CA . TYR A 1 100 ? -6.802 -0.410 13.401 1.00 96.81 100 TYR A CA 1
ATOM 767 C C . TYR A 1 100 ? -8.289 -0.166 13.640 1.00 96.81 100 TYR A C 1
ATOM 769 O O . TYR A 1 100 ? -8.680 0.877 14.170 1.00 96.81 100 TYR A O 1
ATOM 777 N N . MET A 1 101 ? -9.102 -1.152 13.286 1.00 96.62 101 MET A N 1
ATOM 778 C CA . MET A 1 101 ? -10.557 -1.093 13.291 1.00 96.62 101 MET A CA 1
ATOM 779 C C . MET A 1 101 ? -11.123 -2.110 14.280 1.00 96.62 101 MET A C 1
ATOM 781 O O . MET A 1 101 ? -10.865 -3.306 14.162 1.00 96.62 101 MET A O 1
ATOM 785 N N . GLY A 1 102 ? -11.907 -1.641 15.245 1.00 94.81 102 GLY A N 1
ATOM 786 C CA . GLY A 1 102 ? -12.755 -2.460 16.100 1.00 94.81 102 GLY A CA 1
ATOM 787 C C . GLY A 1 102 ? -14.177 -2.459 15.557 1.00 94.81 102 GLY A C 1
ATOM 788 O O . GLY A 1 102 ? -14.874 -1.455 15.698 1.00 94.81 102 GLY A O 1
ATOM 789 N N . ALA A 1 103 ? -14.601 -3.557 14.926 1.00 94.56 103 ALA A N 1
ATOM 790 C CA . ALA A 1 103 ? -15.817 -3.584 14.111 1.00 94.56 103 ALA A CA 1
ATOM 791 C C . ALA A 1 103 ? -15.845 -2.404 13.114 1.00 94.56 103 ALA A C 1
ATOM 793 O O . ALA A 1 103 ? -15.030 -2.371 12.197 1.00 94.56 103 ALA A O 1
ATOM 794 N N . ASP A 1 104 ? -16.735 -1.429 13.281 1.00 96.25 104 ASP A N 1
ATOM 795 C CA . ASP A 1 104 ? -16.893 -0.264 12.404 1.00 96.25 104 ASP A CA 1
ATOM 796 C C . ASP A 1 104 ? -16.149 0.999 12.882 1.00 96.25 104 ASP A C 1
ATOM 798 O O . ASP A 1 104 ? -16.230 2.046 12.236 1.00 96.25 104 ASP A O 1
ATOM 802 N N . LYS A 1 105 ? -15.424 0.933 14.006 1.00 96.94 105 LYS A N 1
ATOM 803 C CA . LYS A 1 105 ? -14.783 2.097 14.637 1.00 96.94 105 LYS A CA 1
ATOM 804 C C . LYS A 1 105 ? -13.273 2.022 14.640 1.00 96.94 105 LYS A C 1
ATOM 806 O O . LYS A 1 105 ? -12.691 0.964 14.846 1.00 96.94 105 LYS A O 1
ATOM 811 N N . VAL A 1 106 ? -12.620 3.169 14.466 1.00 97.00 106 VAL A N 1
ATOM 812 C CA . VAL A 1 106 ? -11.164 3.239 14.586 1.00 97.00 106 VAL A CA 1
ATOM 813 C C . VAL A 1 106 ? -10.776 3.148 16.058 1.00 97.00 106 VAL A C 1
ATOM 815 O O . VAL A 1 106 ? -11.228 3.949 16.876 1.00 97.00 106 VAL A O 1
ATOM 818 N N . VAL A 1 107 ? -9.894 2.205 16.385 1.00 95.81 107 VAL A N 1
ATOM 819 C CA . VAL A 1 107 ? -9.370 1.999 17.749 1.00 95.81 107 VAL A CA 1
ATOM 820 C C . VAL A 1 107 ? -7.936 2.502 17.918 1.00 95.81 107 VAL A C 1
ATOM 822 O O . VAL A 1 107 ? -7.456 2.656 19.040 1.00 95.81 107 VAL A O 1
ATOM 825 N N . GLY A 1 108 ? -7.267 2.844 16.818 1.00 96.25 108 GLY A N 1
ATOM 826 C CA . GLY A 1 108 ? -6.003 3.569 16.826 1.00 96.25 108 GLY A CA 1
ATOM 827 C C . GLY A 1 108 ? -5.243 3.426 15.517 1.00 96.25 108 GLY A C 1
ATOM 828 O O . GLY A 1 108 ? -5.767 2.910 14.529 1.00 96.25 108 GLY A O 1
ATOM 829 N N . PHE A 1 109 ? -3.992 3.873 15.523 1.00 97.25 109 PHE A N 1
ATOM 830 C CA . PHE A 1 109 ? -3.149 3.915 14.335 1.00 97.25 109 PHE A CA 1
ATOM 831 C C . PHE A 1 109 ? -1.746 3.399 14.614 1.00 97.25 109 PHE A C 1
ATOM 833 O O . PHE A 1 109 ? -1.259 3.436 15.742 1.00 97.25 109 PHE A O 1
ATOM 840 N N . GLY A 1 110 ? -1.078 2.947 13.561 1.00 96.25 110 GLY A N 1
ATOM 841 C CA . GLY A 1 110 ? 0.353 2.707 13.548 1.00 96.25 110 GLY A CA 1
ATOM 842 C C . GLY A 1 110 ? 0.976 3.418 12.359 1.00 96.25 110 GLY A C 1
ATOM 843 O O . GLY A 1 110 ? 0.580 3.149 11.233 1.00 96.25 110 GLY A O 1
ATOM 844 N N . HIS A 1 111 ? 1.953 4.289 12.576 1.00 96.38 111 HIS A N 1
ATOM 845 C CA . HIS A 1 111 ? 2.663 4.978 11.498 1.00 96.38 111 HIS A CA 1
ATOM 846 C C . HIS A 1 111 ? 4.094 4.460 11.401 1.00 96.38 111 HIS A C 1
ATOM 848 O O . HIS A 1 111 ? 4.788 4.316 12.409 1.00 96.38 111 HIS A O 1
ATOM 854 N N . GLN A 1 112 ? 4.526 4.109 10.191 1.00 94.88 112 GLN A N 1
ATOM 855 C CA . GLN A 1 112 ? 5.849 3.542 9.960 1.00 94.88 112 GLN A CA 1
ATOM 856 C C . GLN A 1 112 ? 6.503 4.125 8.709 1.00 94.88 112 GLN A C 1
ATOM 858 O O . GLN A 1 112 ? 5.949 4.051 7.613 1.00 94.88 112 GLN A O 1
ATOM 863 N N . PHE A 1 113 ? 7.732 4.621 8.859 1.00 92.44 113 PHE A N 1
ATOM 864 C CA . PHE A 1 113 ? 8.581 4.991 7.730 1.00 92.44 113 PHE A CA 1
ATOM 865 C C . PHE A 1 113 ? 9.122 3.733 7.054 1.00 92.44 113 PHE A C 1
ATOM 867 O O . PHE A 1 113 ? 10.020 3.055 7.564 1.00 92.44 113 PHE A O 1
ATOM 874 N N . ILE A 1 114 ? 8.541 3.413 5.904 1.00 89.75 114 ILE A N 1
ATOM 875 C CA . ILE A 1 114 ? 8.890 2.241 5.110 1.00 89.75 114 ILE A CA 1
ATOM 876 C C . ILE A 1 114 ? 10.102 2.523 4.222 1.00 89.75 114 ILE A C 1
ATOM 878 O O . ILE A 1 114 ? 10.291 3.629 3.723 1.00 89.75 114 ILE A O 1
ATOM 882 N N . LYS A 1 115 ? 10.936 1.498 4.037 1.00 91.44 115 LYS A N 1
ATOM 883 C CA . LYS A 1 115 ? 12.121 1.537 3.161 1.00 91.44 115 LYS A CA 1
ATOM 884 C C . LYS A 1 115 ? 12.017 0.585 1.971 1.00 91.44 115 LYS A C 1
ATOM 886 O O . LYS A 1 115 ? 12.773 0.712 1.016 1.00 91.44 115 LYS A O 1
ATOM 891 N N . ALA A 1 116 ? 11.060 -0.343 2.007 1.00 92.00 116 ALA A N 1
ATOM 892 C CA . ALA A 1 116 ? 10.771 -1.223 0.884 1.00 92.00 116 ALA A CA 1
ATOM 893 C C . ALA A 1 116 ? 10.406 -0.399 -0.359 1.00 92.00 116 ALA A C 1
ATOM 895 O O . ALA A 1 116 ? 9.699 0.601 -0.249 1.00 92.00 116 ALA A O 1
ATOM 896 N N . LEU A 1 117 ? 10.869 -0.835 -1.534 1.00 95.38 117 LEU A N 1
ATOM 897 C CA . LEU A 1 117 ? 10.640 -0.168 -2.826 1.00 95.38 117 LEU A CA 1
ATOM 898 C C . LEU A 1 117 ? 11.227 1.252 -2.959 1.00 95.38 117 LEU A C 1
ATOM 900 O O . LEU A 1 117 ? 10.961 1.932 -3.955 1.00 95.38 117 LEU A O 1
ATOM 904 N N . ILE A 1 118 ? 12.057 1.681 -2.009 1.00 94.38 118 ILE A N 1
ATOM 905 C CA . ILE A 1 118 ? 12.879 2.888 -2.104 1.00 94.38 118 ILE A CA 1
ATOM 906 C 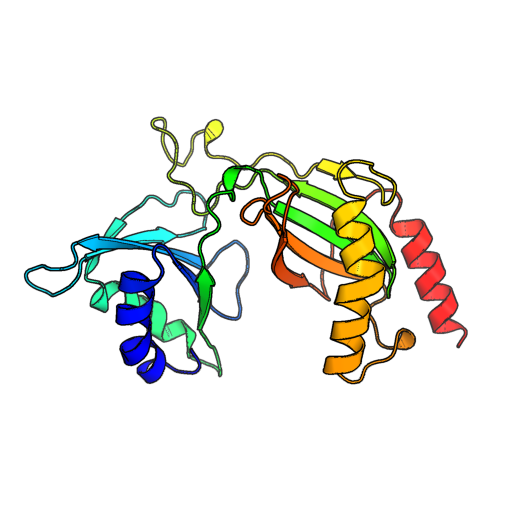C . ILE A 1 118 ? 14.312 2.434 -2.405 1.00 94.38 118 ILE A C 1
ATOM 908 O O . ILE A 1 118 ? 14.795 1.524 -1.728 1.00 94.38 118 ILE A O 1
ATOM 912 N N . PRO A 1 119 ? 15.001 3.013 -3.409 1.00 94.19 119 PRO A N 1
ATOM 913 C CA . PRO A 1 119 ? 16.409 2.713 -3.631 1.00 94.19 119 PRO A CA 1
ATOM 914 C C . PRO A 1 119 ? 17.211 2.879 -2.332 1.00 94.19 119 PRO A C 1
ATOM 916 O O . PRO A 1 119 ? 17.004 3.868 -1.621 1.00 94.19 119 PRO A O 1
ATOM 919 N N . PRO A 1 120 ? 18.098 1.926 -2.001 1.00 93.81 120 PRO A N 1
ATOM 920 C CA . PRO A 1 120 ? 18.903 2.029 -0.798 1.00 93.81 120 PRO A CA 1
ATOM 921 C C . PRO A 1 120 ? 19.823 3.255 -0.874 1.00 93.81 120 PRO A C 1
ATOM 923 O O . PRO A 1 120 ? 20.149 3.724 -1.971 1.00 93.81 120 PRO A O 1
ATOM 926 N N . PRO A 1 121 ? 20.243 3.788 0.282 1.00 93.06 121 PRO A N 1
ATOM 927 C CA . PRO A 1 121 ? 21.159 4.914 0.325 1.00 93.06 121 PRO A CA 1
ATOM 928 C C . PRO A 1 121 ? 22.567 4.485 -0.153 1.00 93.06 121 PRO A C 1
ATOM 930 O O . PRO A 1 121 ? 22.825 3.284 -0.297 1.00 93.06 121 PRO A O 1
ATOM 933 N N . PRO A 1 122 ? 23.487 5.432 -0.420 1.00 93.69 122 PRO A N 1
ATOM 934 C CA . PRO A 1 122 ? 24.816 5.131 -0.967 1.00 93.69 122 PRO A CA 1
ATOM 935 C C . PRO A 1 122 ? 25.649 4.151 -0.131 1.00 93.69 122 PRO A C 1
ATOM 937 O O . PRO A 1 122 ? 26.478 3.428 -0.676 1.00 93.69 122 PRO A O 1
ATOM 940 N N . GLU A 1 123 ? 25.412 4.095 1.180 1.00 94.12 123 GLU A N 1
ATOM 941 C CA . GLU A 1 123 ? 26.063 3.179 2.122 1.00 94.12 123 GLU A CA 1
ATOM 942 C C . GLU A 1 123 ? 25.633 1.714 1.931 1.00 94.12 123 GLU A C 1
ATOM 944 O O . GLU A 1 123 ? 26.217 0.812 2.530 1.00 94.12 123 GLU A O 1
ATOM 949 N N . GLY A 1 124 ? 24.619 1.466 1.100 1.00 92.44 124 GLY A N 1
ATOM 950 C CA . GLY A 1 124 ? 24.155 0.140 0.719 1.00 92.44 124 GLY A CA 1
ATOM 951 C C . GLY A 1 124 ? 22.868 -0.306 1.425 1.00 92.44 124 GLY A C 1
ATOM 952 O O . GLY A 1 124 ? 22.392 0.339 2.370 1.00 92.44 124 GLY A O 1
ATOM 953 N N . PRO A 1 125 ? 22.280 -1.425 0.963 1.00 92.31 125 PRO A N 1
ATOM 954 C CA . PRO A 1 125 ? 20.980 -1.917 1.426 1.00 92.31 125 PRO A CA 1
ATOM 955 C C . PRO A 1 125 ? 21.000 -2.495 2.851 1.00 92.31 125 PRO A C 1
ATOM 957 O O . PRO A 1 125 ? 19.944 -2.622 3.470 1.00 92.31 125 PRO A O 1
ATOM 960 N N . ASP A 1 126 ? 22.186 -2.788 3.387 1.00 92.06 126 ASP A N 1
ATOM 961 C CA . ASP A 1 126 ? 22.375 -3.307 4.747 1.00 92.06 126 ASP A CA 1
ATOM 962 C C . ASP A 1 126 ? 22.680 -2.201 5.773 1.00 92.06 126 ASP A C 1
ATOM 964 O O . ASP A 1 126 ? 22.813 -2.466 6.968 1.00 92.06 126 ASP A O 1
ATOM 968 N N . SER A 1 127 ? 22.774 -0.943 5.332 1.00 92.50 127 SER A N 1
ATOM 969 C CA . SER A 1 127 ? 23.027 0.192 6.221 1.00 92.50 127 SER A CA 1
ATOM 970 C C . SER A 1 127 ? 21.861 0.439 7.187 1.00 92.50 127 SER A C 1
ATOM 972 O O . SER A 1 127 ? 20.702 0.128 6.903 1.00 92.50 127 SER A O 1
ATOM 974 N N . VAL A 1 128 ? 22.148 1.077 8.327 1.00 89.69 128 VAL A N 1
ATOM 975 C CA . VAL A 1 128 ? 21.120 1.480 9.307 1.00 89.69 128 VAL A CA 1
ATOM 976 C C . VAL A 1 128 ? 20.081 2.410 8.669 1.00 89.69 128 VAL A C 1
ATOM 978 O O . VAL A 1 128 ? 18.891 2.277 8.933 1.00 89.69 128 VAL A O 1
ATOM 981 N N . ALA A 1 129 ? 20.510 3.302 7.771 1.00 88.81 129 ALA A N 1
ATOM 982 C CA . ALA A 1 129 ? 19.628 4.224 7.055 1.00 88.81 129 ALA A CA 1
ATOM 983 C C . ALA A 1 129 ? 18.676 3.523 6.059 1.00 88.81 129 ALA A C 1
ATOM 985 O O . ALA A 1 129 ? 17.618 4.075 5.726 1.00 88.81 129 ALA A O 1
ATOM 986 N N . ALA A 1 130 ? 19.027 2.312 5.610 1.00 89.44 130 ALA A N 1
ATOM 987 C CA . ALA A 1 130 ? 18.187 1.456 4.774 1.00 89.44 130 ALA A CA 1
ATOM 988 C C . ALA A 1 130 ? 17.154 0.646 5.578 1.00 89.44 130 ALA A C 1
ATOM 990 O O . ALA A 1 130 ? 16.227 0.086 4.991 1.00 89.44 130 ALA A O 1
ATOM 991 N N . GLN A 1 131 ? 17.273 0.588 6.911 1.00 88.00 131 GLN A N 1
ATOM 992 C CA . GLN A 1 131 ? 16.327 -0.147 7.749 1.00 88.00 131 GLN A CA 1
ATOM 993 C C . GLN A 1 131 ? 15.065 0.684 8.029 1.00 88.00 131 GLN A C 1
ATOM 995 O O . GLN A 1 131 ? 15.148 1.902 8.229 1.00 88.00 131 GLN A O 1
ATOM 1000 N N . PRO A 1 132 ? 13.872 0.059 8.041 1.00 87.38 132 PRO A N 1
ATOM 1001 C CA . PRO A 1 132 ? 12.649 0.754 8.415 1.00 87.38 132 PRO A CA 1
ATOM 1002 C C . PRO A 1 132 ? 12.704 1.172 9.884 1.00 87.38 132 PRO A C 1
ATOM 1004 O O . PRO A 1 132 ? 13.189 0.428 10.741 1.00 87.38 132 PRO A O 1
ATOM 1007 N N . ALA A 1 133 ? 12.156 2.349 10.181 1.00 87.25 133 ALA A N 1
ATOM 1008 C CA . ALA A 1 133 ? 11.965 2.762 11.562 1.00 87.25 133 ALA A CA 1
ATOM 1009 C C . ALA A 1 133 ? 10.927 1.851 12.251 1.00 87.25 133 ALA A C 1
ATOM 1011 O O . ALA A 1 133 ? 10.073 1.255 11.572 1.00 87.25 133 ALA A O 1
ATOM 1012 N N . PRO A 1 134 ? 10.959 1.742 13.592 1.00 90.62 134 PRO A N 1
ATOM 1013 C CA . PRO A 1 134 ? 9.876 1.121 14.339 1.00 90.62 134 PRO A CA 1
ATOM 1014 C C . PRO A 1 134 ? 8.534 1.781 14.013 1.00 90.62 134 PRO A C 1
ATOM 1016 O O . PRO A 1 134 ? 8.462 2.979 13.737 1.00 90.62 134 PRO A O 1
ATOM 1019 N N . ARG A 1 135 ? 7.461 0.993 14.068 1.00 93.56 135 ARG A N 1
ATOM 1020 C CA . ARG A 1 135 ? 6.100 1.520 13.975 1.00 93.56 135 ARG A CA 1
ATOM 1021 C C . ARG A 1 135 ? 5.775 2.288 15.253 1.00 93.56 135 ARG A C 1
ATOM 1023 O O . ARG A 1 135 ? 5.857 1.723 16.342 1.00 93.56 135 ARG A O 1
ATOM 1030 N N . ILE A 1 136 ? 5.375 3.543 15.108 1.00 95.06 136 ILE A N 1
ATOM 1031 C CA . ILE A 1 136 ? 4.893 4.376 16.209 1.00 95.06 136 ILE A CA 1
ATOM 1032 C C . ILE A 1 136 ? 3.387 4.153 16.323 1.00 95.06 136 ILE A C 1
ATOM 1034 O O . ILE A 1 136 ? 2.674 4.226 15.324 1.00 95.06 136 ILE A O 1
ATOM 1038 N N . MET A 1 137 ? 2.905 3.822 17.520 1.00 95.50 137 MET A N 1
ATOM 1039 C CA . MET A 1 137 ? 1.483 3.582 17.771 1.00 95.50 137 MET A CA 1
ATOM 1040 C C . MET A 1 137 ? 0.821 4.841 18.319 1.00 95.50 137 MET A C 1
ATOM 1042 O O . MET A 1 137 ? 1.368 5.490 19.208 1.00 95.50 137 MET A O 1
ATOM 1046 N N . HIS A 1 138 ? -0.371 5.149 17.818 1.00 95.88 138 HIS A N 1
ATOM 1047 C CA . HIS A 1 138 ? -1.141 6.329 18.195 1.00 95.88 138 HIS A CA 1
ATOM 1048 C C . HIS A 1 138 ? -2.564 5.930 18.616 1.00 95.88 138 HIS A C 1
ATOM 1050 O O . HIS A 1 138 ? -3.143 5.001 18.039 1.00 95.88 138 HIS A O 1
ATOM 1056 N N . PRO A 1 139 ? -3.164 6.635 19.591 1.00 95.69 139 PRO A N 1
ATOM 1057 C CA . PRO A 1 139 ? -4.558 6.420 19.959 1.00 95.69 139 PRO A CA 1
ATOM 1058 C C . PRO A 1 139 ? -5.506 6.909 18.852 1.00 95.69 139 PRO A C 1
ATOM 1060 O O . PRO A 1 139 ? -5.148 7.755 18.034 1.00 95.69 139 PRO A O 1
ATOM 1063 N N . ALA A 1 140 ? -6.764 6.458 18.872 1.00 95.50 140 ALA A N 1
ATOM 1064 C CA . ALA A 1 140 ? -7.791 6.903 17.917 1.00 95.50 140 ALA A CA 1
ATOM 1065 C C . ALA A 1 140 ? -8.057 8.425 17.942 1.00 95.50 140 ALA A C 1
ATOM 1067 O O . ALA A 1 140 ? -8.571 8.986 16.975 1.00 95.50 140 ALA A O 1
ATOM 1068 N N . ALA A 1 141 ? -7.712 9.100 19.045 1.00 95.88 141 ALA A N 1
ATOM 1069 C CA . ALA A 1 141 ? -7.865 10.543 19.229 1.00 95.88 141 ALA A CA 1
ATOM 1070 C C . ALA A 1 141 ? -6.672 11.377 18.717 1.00 95.88 141 ALA A C 1
ATOM 1072 O O . ALA A 1 141 ? -6.686 12.596 18.866 1.00 95.88 141 ALA A O 1
ATOM 1073 N N . ALA A 1 142 ? -5.643 10.750 18.134 1.00 96.81 142 ALA A N 1
ATOM 1074 C CA . ALA A 1 142 ? -4.465 11.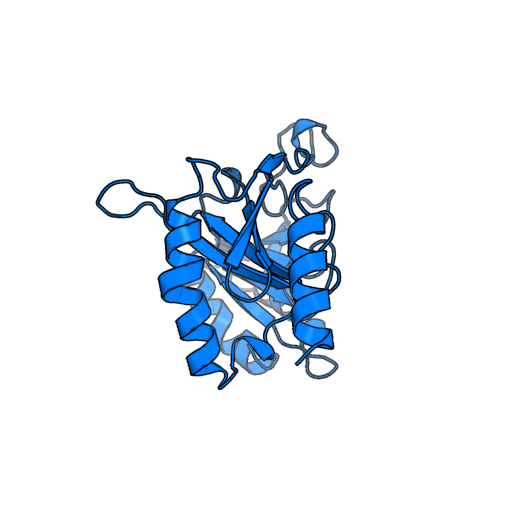447 17.620 1.00 96.81 142 ALA A CA 1
ATOM 1075 C C . ALA A 1 142 ? -4.857 12.520 16.575 1.00 96.81 142 ALA A C 1
ATOM 1077 O O . ALA A 1 142 ? -5.501 12.166 15.576 1.00 96.81 142 ALA A O 1
ATOM 1078 N N . PRO A 1 143 ? -4.535 13.814 16.797 1.00 96.69 143 PRO A N 1
ATOM 1079 C CA . PRO A 1 143 ? -4.969 14.916 15.932 1.00 96.69 143 PRO A CA 1
ATOM 1080 C C . PRO A 1 143 ? -4.593 14.741 14.457 1.00 96.69 143 PRO A C 1
ATOM 1082 O O . PRO A 1 143 ? -5.402 15.012 13.571 1.00 96.69 143 PRO A O 1
ATOM 1085 N N . GLU A 1 144 ? -3.394 14.232 14.194 1.00 95.25 144 GLU A N 1
ATOM 1086 C CA . GLU A 1 144 ? -2.814 14.043 12.865 1.00 95.25 144 GLU A CA 1
ATOM 1087 C C . GLU A 1 144 ? -3.578 13.033 11.990 1.00 95.25 144 GLU A C 1
ATOM 1089 O O . GLU A 1 144 ? -3.496 13.093 10.764 1.00 95.25 144 GLU A O 1
ATOM 1094 N N . PHE A 1 145 ? -4.370 12.140 12.596 1.00 97.00 145 PHE A N 1
ATOM 1095 C CA . PHE A 1 145 ? -5.107 11.091 11.884 1.00 97.00 145 PHE A CA 1
ATOM 1096 C C . PHE A 1 145 ? -6.631 11.277 11.906 1.00 97.00 145 PHE A C 1
ATOM 1098 O O . PHE A 1 145 ? -7.358 10.410 11.417 1.00 97.00 145 PHE A O 1
ATOM 1105 N N . GLN A 1 146 ? -7.151 12.405 12.411 1.00 97.31 146 GLN A N 1
ATOM 1106 C CA . GLN A 1 146 ? -8.606 12.615 12.498 1.00 97.31 146 GLN A CA 1
ATOM 1107 C C . GLN A 1 146 ? -9.296 12.686 11.129 1.00 97.31 146 GLN A C 1
ATOM 1109 O O . GLN A 1 146 ? -10.425 12.208 10.983 1.00 97.31 146 GLN A O 1
ATOM 1114 N N . THR A 1 147 ? -8.622 13.210 10.102 1.00 96.56 147 THR A N 1
ATOM 1115 C CA . THR A 1 147 ? -9.153 13.202 8.729 1.00 96.56 147 THR A CA 1
ATOM 1116 C C . THR A 1 147 ? -9.319 11.772 8.213 1.00 96.56 147 THR A C 1
ATOM 1118 O O . THR A 1 147 ? -10.388 11.420 7.714 1.00 96.56 147 THR A O 1
ATOM 1121 N N . LEU A 1 148 ? -8.293 10.928 8.381 1.00 97.88 148 LEU A N 1
ATOM 1122 C CA . LEU A 1 148 ? -8.343 9.515 7.997 1.00 97.88 148 LEU A CA 1
ATOM 1123 C C . LEU A 1 148 ? -9.414 8.760 8.791 1.00 97.88 148 LEU A C 1
ATOM 1125 O O . LEU A 1 148 ? -10.201 8.020 8.205 1.00 97.88 148 LEU A O 1
ATOM 1129 N N . ARG A 1 149 ? -9.492 8.996 10.107 1.00 98.25 149 ARG A N 1
ATOM 1130 C CA . ARG A 1 149 ? -10.528 8.422 10.972 1.00 98.25 149 ARG A CA 1
ATOM 1131 C C . ARG A 1 149 ? -11.926 8.713 10.452 1.00 98.25 149 ARG A C 1
ATOM 1133 O O . ARG A 1 149 ? -12.736 7.803 10.318 1.00 98.25 149 ARG A O 1
ATOM 1140 N N . THR A 1 150 ? -12.189 9.986 10.164 1.00 98.31 150 THR A N 1
ATOM 1141 C CA . THR A 1 150 ? -13.496 10.437 9.685 1.00 98.31 150 THR A CA 1
ATOM 1142 C C . THR A 1 150 ? -13.858 9.699 8.403 1.00 98.31 150 THR A C 1
ATOM 1144 O O . THR A 1 150 ? -14.925 9.104 8.337 1.00 98.31 150 THR A O 1
ATOM 1147 N N . LYS A 1 151 ? -12.937 9.633 7.433 1.00 98.06 151 LYS A N 1
ATOM 1148 C CA . LYS A 1 151 ? -13.142 8.896 6.178 1.00 98.06 151 LYS A CA 1
ATOM 1149 C C . LYS A 1 151 ? -13.413 7.408 6.402 1.00 98.06 151 LYS A C 1
ATOM 1151 O O . LYS A 1 151 ? -14.339 6.864 5.810 1.00 98.06 151 LYS A O 1
ATOM 1156 N N . MET A 1 152 ? -12.653 6.757 7.280 1.00 98.19 152 MET A N 1
ATOM 1157 C CA . MET A 1 152 ? -12.868 5.347 7.606 1.00 98.19 152 MET A CA 1
ATOM 1158 C C . MET A 1 152 ? -14.252 5.096 8.207 1.00 98.19 152 MET A C 1
ATOM 1160 O O . MET A 1 152 ? -14.942 4.184 7.757 1.00 98.19 152 MET A O 1
ATOM 1164 N N . GLU A 1 153 ? -14.664 5.886 9.199 1.00 98.44 153 GLU A N 1
ATOM 1165 C CA . GLU A 1 153 ? -15.898 5.634 9.952 1.00 98.44 153 GLU A CA 1
ATOM 1166 C C . GLU A 1 153 ? -17.171 6.109 9.237 1.00 98.44 153 GLU A C 1
ATOM 1168 O O . GLU A 1 153 ? -18.215 5.482 9.400 1.00 98.44 153 GLU A O 1
ATOM 1173 N N . SER A 1 154 ? -17.124 7.216 8.485 1.00 98.25 154 SER A N 1
ATOM 1174 C CA . SER A 1 154 ? -18.327 7.819 7.888 1.00 98.25 154 SER A CA 1
ATOM 1175 C C . SER A 1 154 ? -18.498 7.554 6.395 1.00 98.25 154 SER A C 1
ATOM 1177 O O . SER A 1 154 ? -19.601 7.731 5.881 1.00 98.25 154 SER A O 1
ATOM 1179 N N . GLU A 1 155 ? -17.442 7.130 5.699 1.00 97.81 155 GLU A N 1
ATOM 1180 C CA . GLU A 1 155 ? -17.451 6.977 4.243 1.00 97.81 155 GLU A CA 1
ATOM 1181 C C . GLU A 1 155 ? -17.068 5.550 3.835 1.00 97.81 155 GLU A C 1
ATOM 1183 O O . GLU A 1 155 ? -17.909 4.790 3.358 1.00 97.81 155 GLU A O 1
ATOM 1188 N N . TRP A 1 156 ? -15.818 5.148 4.059 1.00 98.12 156 TRP A N 1
ATOM 1189 C CA . TRP A 1 156 ? -15.265 3.945 3.438 1.00 98.12 156 TRP A CA 1
ATOM 1190 C C . TRP A 1 156 ? -15.741 2.640 4.069 1.00 98.12 156 TRP A C 1
ATOM 1192 O O . TRP A 1 156 ? -16.066 1.710 3.334 1.00 98.12 156 TRP A O 1
ATOM 1202 N N . THR A 1 157 ? -15.826 2.550 5.401 1.00 98.00 157 THR A N 1
ATOM 1203 C CA . THR A 1 157 ? -16.343 1.330 6.049 1.00 98.00 157 THR A CA 1
ATOM 1204 C C . THR A 1 157 ? -17.824 1.113 5.720 1.00 98.00 157 THR A C 1
ATOM 1206 O O . THR A 1 157 ? -18.152 0.016 5.265 1.00 98.00 157 THR A O 1
ATOM 1209 N N . PRO A 1 158 ? -18.712 2.128 5.821 1.00 98.12 158 PRO A N 1
ATOM 1210 C CA . PRO A 1 158 ? -20.099 1.984 5.376 1.00 98.12 158 PRO A CA 1
ATOM 1211 C C . PRO A 1 158 ? -20.238 1.583 3.899 1.00 98.12 158 PRO A C 1
ATOM 1213 O O . PRO A 1 158 ? -21.021 0.692 3.576 1.00 98.12 158 PRO A O 1
ATOM 1216 N N . GLN A 1 159 ? -19.454 2.187 2.997 1.00 98.12 159 GLN A N 1
ATOM 1217 C CA . GLN A 1 159 ? -19.468 1.833 1.571 1.00 98.12 159 GLN A CA 1
ATOM 1218 C C . GLN A 1 159 ? -18.992 0.398 1.321 1.00 98.12 159 GLN A C 1
ATOM 1220 O O . GLN A 1 159 ? -19.592 -0.316 0.520 1.00 98.12 159 GLN A O 1
ATOM 1225 N N . MET A 1 160 ? -17.933 -0.041 2.008 1.00 97.31 160 MET A N 1
ATOM 1226 C CA . MET A 1 160 ? -17.438 -1.417 1.925 1.00 97.31 160 MET A CA 1
ATOM 1227 C C . MET A 1 160 ? -18.502 -2.409 2.403 1.00 97.31 160 MET A C 1
ATOM 1229 O O . MET A 1 160 ? -18.749 -3.402 1.724 1.00 97.31 160 MET A O 1
ATOM 1233 N N . MET A 1 161 ? -19.150 -2.127 3.536 1.00 97.69 161 MET A N 1
ATOM 1234 C CA . MET A 1 161 ? -20.239 -2.948 4.069 1.00 97.69 161 MET A CA 1
ATOM 1235 C C . MET A 1 161 ? -21.389 -3.077 3.068 1.00 97.69 161 MET A C 1
ATOM 1237 O O . MET A 1 161 ? -21.840 -4.186 2.795 1.00 97.69 161 MET A O 1
ATOM 1241 N N . GLN A 1 162 ? -21.810 -1.961 2.466 1.00 98.00 162 GLN A N 1
ATOM 1242 C CA . GLN A 1 162 ? -22.857 -1.951 1.447 1.00 98.00 162 GLN A CA 1
ATOM 1243 C C . GLN A 1 162 ? -22.458 -2.744 0.194 1.00 98.00 162 GLN A C 1
ATOM 1245 O O . GLN A 1 162 ? -23.271 -3.486 -0.347 1.00 98.00 162 GLN A O 1
ATOM 1250 N N . LEU A 1 163 ? -21.220 -2.590 -0.282 1.00 97.88 163 LEU A N 1
ATOM 1251 C CA . LEU A 1 163 ? -20.738 -3.267 -1.488 1.00 97.88 163 LEU A CA 1
ATOM 1252 C C . LEU A 1 163 ? -20.622 -4.786 -1.302 1.00 97.88 163 LEU A C 1
ATOM 1254 O O . LEU A 1 163 ? -20.835 -5.538 -2.251 1.00 97.88 163 LEU A O 1
ATOM 1258 N N . LEU A 1 164 ? -20.247 -5.221 -0.099 1.00 96.50 164 LEU A N 1
ATOM 1259 C CA . LEU A 1 164 ? -20.070 -6.631 0.244 1.00 96.50 164 LEU A CA 1
ATOM 1260 C C . LEU A 1 164 ? -21.340 -7.283 0.805 1.00 96.50 164 LEU A C 1
ATOM 1262 O O . LEU A 1 164 ? -21.313 -8.485 1.051 1.00 96.50 164 LEU A O 1
ATOM 1266 N N . ASP A 1 165 ? -22.413 -6.511 0.995 1.00 97.31 165 ASP A N 1
ATOM 1267 C CA . ASP A 1 165 ? -23.669 -6.945 1.618 1.00 97.31 165 ASP A CA 1
ATOM 1268 C C . ASP A 1 165 ? -23.453 -7.577 3.007 1.00 97.31 165 ASP A C 1
ATOM 1270 O O . ASP A 1 165 ? -23.894 -8.688 3.299 1.00 97.31 165 ASP A O 1
ATOM 1274 N N . ILE A 1 166 ? -22.709 -6.870 3.866 1.00 95.75 166 ILE A N 1
ATOM 1275 C CA . ILE A 1 166 ? -22.430 -7.292 5.246 1.00 95.75 166 ILE A CA 1
ATOM 1276 C C . ILE A 1 166 ? -22.892 -6.245 6.259 1.00 95.75 166 ILE A C 1
ATOM 1278 O O . ILE A 1 166 ? -22.756 -5.039 6.051 1.00 95.75 166 ILE A O 1
ATOM 1282 N N . ASP A 1 167 ? -23.394 -6.712 7.399 1.00 95.00 167 ASP A N 1
ATOM 1283 C CA . ASP A 1 167 ? -23.730 -5.860 8.537 1.00 95.00 167 ASP A CA 1
ATOM 1284 C C . ASP A 1 167 ? -22.540 -5.658 9.498 1.00 95.00 167 ASP A C 1
ATOM 1286 O O . ASP A 1 167 ? -21.484 -6.287 9.395 1.00 95.00 167 ASP A O 1
ATOM 1290 N N . VAL A 1 168 ? -22.715 -4.761 10.473 1.00 93.69 168 VAL A N 1
ATOM 1291 C CA . VAL A 1 168 ? -21.693 -4.458 11.490 1.00 93.69 168 VAL A CA 1
ATOM 1292 C C . VAL A 1 168 ? -21.372 -5.659 12.391 1.00 93.69 168 VAL A C 1
ATOM 1294 O O . VAL A 1 168 ? -20.246 -5.799 12.874 1.00 93.69 168 VAL A O 1
ATOM 1297 N N . GLY A 1 169 ? -22.339 -6.551 12.616 1.00 91.81 169 GLY A N 1
ATOM 1298 C CA . GLY A 1 169 ? -22.155 -7.782 13.385 1.00 91.81 169 GLY A CA 1
ATOM 1299 C C . GLY A 1 169 ? -21.220 -8.767 12.684 1.00 91.81 169 GLY A C 1
ATOM 1300 O O . GLY A 1 169 ? -20.479 -9.489 13.355 1.00 91.81 169 GLY A O 1
ATOM 1301 N N . SER A 1 170 ? -21.193 -8.719 11.354 1.00 92.94 170 SER A N 1
ATOM 1302 C CA . SER A 1 170 ? -20.347 -9.533 10.481 1.00 92.94 170 SER A CA 1
ATOM 1303 C C . SER A 1 170 ? -18.916 -8.998 10.340 1.00 92.94 170 SER A C 1
ATOM 1305 O O . SER A 1 170 ? -18.023 -9.744 9.933 1.00 92.94 170 SER A O 1
ATOM 1307 N N . LEU A 1 171 ? -18.652 -7.737 10.708 1.00 94.62 171 LEU A N 1
ATOM 1308 C CA . LEU A 1 171 ? -17.290 -7.194 10.708 1.00 94.62 171 LEU A CA 1
ATOM 1309 C C . LEU A 1 171 ? -16.410 -7.878 11.770 1.00 94.62 171 LEU A C 1
ATOM 1311 O O . LEU A 1 171 ? -16.881 -8.142 12.886 1.00 94.62 171 LEU A O 1
ATOM 1315 N N . PRO A 1 172 ? -15.113 -8.117 11.495 1.00 93.62 172 PRO A N 1
ATOM 1316 C CA . PRO A 1 172 ? -14.190 -8.655 12.489 1.00 93.62 172 PRO A CA 1
ATOM 1317 C C . PRO A 1 172 ? -14.141 -7.798 13.759 1.00 93.62 172 PRO A C 1
ATOM 1319 O O . PRO A 1 172 ? -14.230 -6.573 13.704 1.00 93.62 172 PRO A O 1
ATOM 1322 N N . ILE A 1 173 ? -13.954 -8.445 14.916 1.00 92.44 173 ILE A N 1
ATOM 1323 C CA . ILE A 1 173 ? -13.763 -7.733 16.196 1.00 92.44 173 ILE A CA 1
ATOM 1324 C C . ILE A 1 173 ? -12.540 -6.813 16.113 1.00 92.44 173 ILE A C 1
ATOM 1326 O O . ILE A 1 173 ? -12.554 -5.729 16.684 1.00 92.44 173 ILE A O 1
ATOM 1330 N N . ILE A 1 174 ? -11.505 -7.250 15.395 1.00 92.75 174 ILE A N 1
ATOM 1331 C CA . ILE A 1 174 ? -10.318 -6.466 15.079 1.00 92.75 174 ILE A CA 1
ATOM 1332 C C . ILE A 1 174 ? -9.902 -6.756 13.635 1.00 92.75 174 ILE A C 1
ATOM 1334 O O . ILE A 1 174 ? -9.823 -7.914 13.224 1.00 92.75 174 ILE A O 1
ATOM 1338 N N . TRP A 1 175 ? -9.655 -5.701 12.873 1.00 95.69 175 TRP A N 1
ATOM 1339 C CA . TRP A 1 175 ? -9.077 -5.737 11.531 1.00 95.69 175 TRP A CA 1
ATOM 1340 C C . TRP A 1 175 ? -8.233 -4.482 11.315 1.00 95.69 175 TRP A C 1
ATOM 1342 O O . TRP A 1 175 ? -8.280 -3.550 12.122 1.00 95.69 175 TRP A O 1
ATOM 1352 N N . ASP A 1 176 ? -7.414 -4.459 10.273 1.00 95.88 176 ASP A N 1
ATOM 1353 C CA . ASP A 1 176 ? -6.650 -3.272 9.915 1.00 95.88 176 ASP A CA 1
ATOM 1354 C C . ASP A 1 176 ? -6.696 -2.967 8.421 1.00 95.88 176 ASP A C 1
ATOM 1356 O O . ASP A 1 176 ? -6.932 -3.844 7.591 1.00 95.88 176 ASP A O 1
ATOM 1360 N N . ALA A 1 177 ? -6.512 -1.689 8.104 1.00 96.88 177 ALA A N 1
ATOM 1361 C CA . ALA A 1 177 ? -6.372 -1.187 6.750 1.00 96.88 177 ALA A CA 1
ATOM 1362 C C . ALA A 1 177 ? -5.091 -0.352 6.657 1.00 96.88 177 ALA A C 1
ATOM 1364 O O . ALA A 1 177 ? -4.919 0.622 7.397 1.00 96.88 177 ALA A O 1
ATOM 1365 N N . ASP A 1 178 ? -4.196 -0.737 5.752 1.00 95.69 178 ASP A N 1
ATOM 1366 C CA . ASP A 1 178 ? -2.934 -0.049 5.506 1.00 95.69 178 ASP A CA 1
ATOM 1367 C C . ASP A 1 178 ? -3.092 0.983 4.390 1.00 95.69 178 ASP A C 1
ATOM 1369 O O . ASP A 1 178 ? -3.531 0.673 3.278 1.00 95.69 178 ASP A O 1
ATOM 1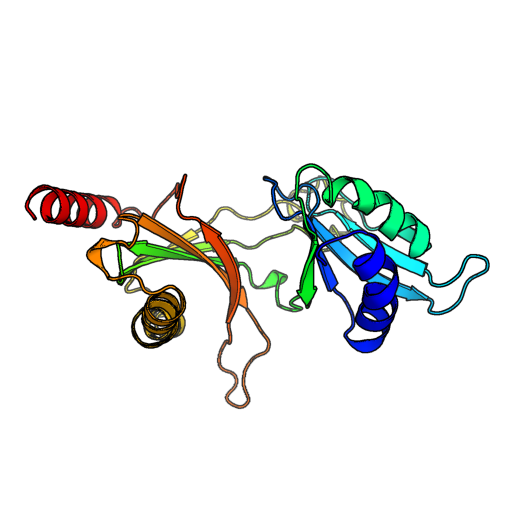373 N N . PHE A 1 179 ? -2.670 2.210 4.671 1.00 97.62 179 PHE A N 1
ATOM 1374 C CA . PHE A 1 179 ? -2.728 3.346 3.767 1.00 97.62 179 PHE A CA 1
ATOM 1375 C C . PHE A 1 179 ? -1.339 3.906 3.492 1.00 97.62 179 PHE A C 1
ATOM 1377 O O . PHE A 1 179 ? -0.511 4.051 4.392 1.00 97.62 179 PHE A O 1
ATOM 1384 N N . LEU A 1 180 ? -1.120 4.301 2.244 1.00 97.31 180 LEU A N 1
ATOM 1385 C CA . LEU A 1 180 ? -0.048 5.214 1.863 1.00 97.31 180 LEU A CA 1
ATOM 1386 C C . LEU A 1 180 ? -0.620 6.607 1.641 1.00 97.31 180 LEU A C 1
ATOM 1388 O O . LEU A 1 180 ? -1.786 6.757 1.272 1.00 97.31 180 LEU A O 1
ATOM 1392 N N . TYR A 1 181 ? 0.218 7.624 1.795 1.00 97.19 181 TYR A N 1
ATOM 1393 C CA . TYR A 1 181 ? -0.143 8.967 1.370 1.00 97.19 181 TYR A CA 1
ATOM 1394 C C . TYR A 1 181 ? -0.207 9.054 -0.157 1.00 97.19 181 TYR A C 1
ATOM 1396 O O . TYR A 1 181 ? 0.742 8.700 -0.860 1.00 97.19 181 TYR A O 1
ATOM 1404 N N . GLY A 1 182 ? -1.331 9.553 -0.663 1.00 95.81 182 GLY A N 1
ATOM 1405 C CA . GLY A 1 182 ? -1.487 9.952 -2.055 1.00 95.81 182 GLY A CA 1
ATOM 1406 C C . GLY A 1 182 ? -1.044 11.403 -2.290 1.00 95.81 182 GLY A C 1
ATOM 1407 O O . GLY A 1 182 ? -0.633 12.104 -1.352 1.00 95.81 182 GLY A O 1
ATOM 1408 N N . PRO A 1 183 ? -1.131 11.890 -3.542 1.00 94.94 183 PRO A N 1
ATOM 1409 C CA . PRO A 1 183 ? -0.920 13.300 -3.857 1.00 94.94 183 PRO A CA 1
ATOM 1410 C C . PRO A 1 183 ? -1.818 14.184 -2.993 1.00 94.94 183 PRO A C 1
ATOM 1412 O O . PRO A 1 183 ? -2.981 13.849 -2.770 1.00 94.94 183 PRO A O 1
ATOM 1415 N N . ARG A 1 184 ? -1.300 15.313 -2.508 1.00 95.38 184 ARG A N 1
ATOM 1416 C CA . ARG A 1 184 ? -2.146 16.272 -1.793 1.00 95.38 184 ARG A CA 1
ATOM 1417 C C . ARG A 1 184 ? -3.233 16.801 -2.719 1.00 95.38 184 ARG A C 1
ATOM 1419 O O . ARG A 1 184 ? -3.004 16.947 -3.921 1.00 95.38 184 ARG A O 1
ATOM 1426 N N . ASP A 1 185 ? -4.403 17.062 -2.153 1.00 94.75 185 ASP A N 1
ATOM 1427 C CA . ASP A 1 185 ? -5.490 17.676 -2.906 1.00 94.75 185 ASP A CA 1
ATOM 1428 C C . ASP A 1 185 ? -5.208 19.162 -3.203 1.00 94.75 185 ASP A C 1
ATOM 1430 O O . ASP A 1 185 ? -4.182 19.720 -2.805 1.00 94.75 185 ASP A O 1
ATOM 1434 N N . ALA A 1 186 ? -6.127 19.820 -3.914 1.00 96.00 186 ALA A N 1
ATOM 1435 C CA . ALA A 1 186 ? -5.989 21.226 -4.298 1.00 96.00 186 ALA A CA 1
ATOM 1436 C C . ALA A 1 186 ? -5.888 22.195 -3.101 1.00 96.00 186 ALA A C 1
ATOM 1438 O O . ALA A 1 186 ? -5.416 23.317 -3.270 1.00 96.00 186 ALA A O 1
ATOM 1439 N N . SER A 1 187 ? -6.312 21.772 -1.906 1.00 95.19 187 SER A N 1
ATOM 1440 C CA . SER A 1 187 ? -6.197 22.540 -0.662 1.00 95.19 187 SER A CA 1
ATOM 1441 C C . SER A 1 187 ? -4.926 22.224 0.133 1.00 95.19 187 SER A C 1
ATOM 1443 O O . SER A 1 187 ? -4.690 22.818 1.181 1.00 95.19 187 SER A O 1
ATOM 1445 N N . GLY A 1 188 ? -4.080 21.320 -0.372 1.00 93.94 188 GLY A N 1
ATOM 1446 C CA . GLY A 1 188 ? -2.855 20.886 0.291 1.00 93.94 188 GLY A CA 1
ATOM 1447 C C . GLY A 1 188 ? -3.074 19.806 1.352 1.00 93.94 188 GLY A C 1
ATOM 1448 O O . GLY A 1 188 ? -2.123 19.460 2.054 1.00 93.94 188 GLY A O 1
ATOM 1449 N N . GLN A 1 189 ? -4.281 19.248 1.463 1.00 93.31 189 GLN A N 1
ATOM 1450 C CA . GLN A 1 189 ? -4.589 18.229 2.460 1.00 93.31 189 GLN A CA 1
ATOM 1451 C C . GLN A 1 189 ? -4.127 16.849 1.998 1.00 93.31 189 GLN A C 1
ATOM 1453 O O . GLN A 1 189 ? -4.048 16.555 0.801 1.00 93.31 189 GLN A O 1
ATOM 1458 N N . ASP A 1 190 ? -3.804 15.988 2.963 1.00 95.75 190 ASP A N 1
ATOM 1459 C CA . ASP A 1 190 ? -3.413 14.615 2.675 1.00 95.75 190 ASP A CA 1
ATOM 1460 C C . ASP A 1 190 ? -4.572 13.817 2.070 1.00 95.75 190 ASP A C 1
ATOM 1462 O O . ASP A 1 190 ? -5.703 13.831 2.561 1.00 95.75 190 ASP A O 1
ATOM 1466 N N . THR A 1 191 ? -4.255 13.067 1.018 1.00 96.38 191 THR A N 1
ATOM 1467 C CA . THR A 1 191 ? -5.101 11.989 0.508 1.00 96.38 191 THR A CA 1
ATOM 1468 C C . THR A 1 191 ? -4.476 10.648 0.870 1.00 96.38 191 THR A C 1
ATOM 1470 O O . THR A 1 191 ? -3.283 10.562 1.179 1.00 96.38 191 THR A O 1
ATOM 1473 N N . TYR A 1 192 ? -5.280 9.589 0.835 1.00 97.44 192 TYR A N 1
ATOM 1474 C CA . TYR A 1 192 ? -4.864 8.264 1.279 1.00 97.44 192 TYR A CA 1
ATOM 1475 C C . TYR A 1 192 ? -5.188 7.227 0.211 1.00 97.44 192 TYR A C 1
ATOM 1477 O O . TYR A 1 192 ? -6.262 7.248 -0.389 1.00 97.44 192 TYR A O 1
ATOM 1485 N N . VAL A 1 193 ? -4.252 6.312 -0.010 1.00 97.00 193 VAL A N 1
ATOM 1486 C CA . VAL A 1 193 ? -4.372 5.207 -0.958 1.00 97.00 193 VAL A CA 1
ATOM 1487 C C . VAL A 1 193 ? -4.345 3.906 -0.173 1.00 97.00 193 VAL A C 1
ATOM 1489 O O . VAL A 1 193 ? -3.324 3.559 0.424 1.00 97.00 193 VAL A O 1
ATOM 1492 N N . LEU A 1 194 ? -5.472 3.192 -0.176 1.00 96.44 194 LEU A N 1
ATOM 1493 C CA . LEU A 1 194 ? -5.585 1.876 0.443 1.00 96.44 194 LEU A CA 1
ATOM 1494 C C . LEU A 1 194 ? -4.643 0.887 -0.255 1.00 96.44 194 LEU A C 1
ATOM 1496 O O . LEU A 1 194 ? -4.664 0.745 -1.479 1.00 96.44 194 LEU A O 1
ATOM 1500 N N . CYS A 1 195 ? -3.827 0.197 0.532 1.00 92.00 195 CYS A N 1
ATOM 1501 C CA . CYS A 1 195 ? -2.847 -0.767 0.043 1.00 92.00 195 CYS A CA 1
ATOM 1502 C C . CYS A 1 195 ? -3.243 -2.206 0.326 1.00 92.00 195 CYS A C 1
ATOM 1504 O O . CYS A 1 195 ? -3.064 -3.056 -0.550 1.00 92.00 195 CYS A O 1
ATOM 1506 N N . GLU A 1 196 ? -3.742 -2.458 1.532 1.00 91.88 196 GLU A N 1
ATOM 1507 C CA . GLU A 1 196 ? -4.046 -3.786 2.049 1.00 91.88 196 GLU A CA 1
ATOM 1508 C C . GLU A 1 196 ? -5.093 -3.680 3.162 1.00 91.88 196 GLU A C 1
ATOM 1510 O O . GLU A 1 196 ? -5.146 -2.677 3.874 1.00 91.88 196 GLU A O 1
ATOM 1515 N N . ILE A 1 197 ? -5.919 -4.715 3.300 1.00 93.62 197 ILE A N 1
ATOM 1516 C CA . ILE A 1 197 ? -6.804 -4.921 4.446 1.00 93.62 197 ILE A CA 1
ATOM 1517 C C . ILE A 1 197 ? -6.443 -6.273 5.055 1.00 93.62 197 ILE A C 1
ATOM 1519 O O . ILE A 1 197 ? -6.420 -7.277 4.340 1.00 93.62 197 ILE A O 1
ATOM 1523 N N . ASN A 1 198 ? -6.218 -6.305 6.367 1.00 91.44 198 ASN A N 1
ATOM 1524 C CA . ASN A 1 198 ? -5.952 -7.522 7.123 1.00 91.44 198 ASN A CA 1
ATOM 1525 C C . ASN A 1 198 ? -7.095 -7.803 8.093 1.00 91.44 198 ASN A C 1
ATOM 1527 O O . ASN A 1 198 ? -7.392 -7.008 8.980 1.00 91.44 198 ASN A O 1
ATOM 1531 N N . VAL A 1 199 ? -7.718 -8.970 7.949 1.00 89.12 199 VAL A N 1
ATOM 1532 C CA . VAL A 1 199 ? -8.805 -9.441 8.830 1.00 89.12 199 VAL A CA 1
ATOM 1533 C C . VAL A 1 199 ? -8.353 -10.548 9.789 1.00 89.12 199 VAL A C 1
ATOM 1535 O O . VAL A 1 199 ? -9.134 -11.031 10.603 1.00 89.12 199 VAL A O 1
ATOM 1538 N N . ASN A 1 200 ? -7.090 -10.966 9.699 1.00 75.19 200 ASN A N 1
ATOM 1539 C CA . ASN A 1 200 ? -6.454 -11.959 10.558 1.00 75.19 200 ASN A CA 1
ATOM 1540 C C . ASN A 1 200 ? -5.051 -11.485 10.977 1.00 75.19 200 ASN A C 1
ATOM 1542 O O . ASN A 1 200 ? -4.444 -10.651 10.315 1.00 75.19 200 ASN A O 1
ATOM 1546 N N . SER A 1 201 ? -4.539 -12.006 12.098 1.00 70.19 201 SER A N 1
ATOM 1547 C CA . SER A 1 201 ? -3.191 -11.688 12.610 1.00 70.19 201 SER A CA 1
ATOM 1548 C C . SER A 1 201 ? -2.900 -10.185 12.762 1.00 70.19 201 SER A C 1
ATOM 1550 O O . SER A 1 201 ? -1.785 -9.726 12.520 1.00 70.19 201 SER A O 1
ATOM 1552 N N . VAL A 1 202 ? -3.905 -9.422 13.201 1.00 75.88 202 VAL A N 1
ATOM 1553 C CA . VAL A 1 202 ? -3.816 -7.978 13.456 1.00 75.88 202 VAL A CA 1
ATOM 1554 C C . VAL A 1 202 ? -3.044 -7.758 14.757 1.00 75.88 202 VAL A C 1
ATOM 1556 O O . VAL A 1 202 ? -3.620 -7.620 15.832 1.00 75.88 202 VAL A O 1
ATOM 1559 N N . PHE A 1 203 ? -1.718 -7.824 14.680 1.00 75.19 203 PHE A N 1
ATOM 1560 C CA . PHE A 1 203 ? -0.807 -7.599 15.799 1.00 75.19 203 PHE A CA 1
ATOM 1561 C C . PHE A 1 203 ? 0.513 -6.996 15.290 1.00 75.19 203 PHE A C 1
ATOM 1563 O O . PHE A 1 203 ? 0.968 -7.364 14.203 1.00 75.19 203 PHE A O 1
ATOM 1570 N N . PRO A 1 204 ? 1.182 -6.121 16.064 1.00 78.06 204 PRO A N 1
ATOM 1571 C CA . PRO A 1 204 ? 0.729 -5.502 17.316 1.00 78.06 204 PRO A CA 1
ATOM 1572 C C . PRO A 1 204 ? -0.327 -4.413 17.084 1.00 78.06 204 PRO A C 1
ATOM 1574 O O . PRO A 1 204 ? -0.287 -3.742 16.061 1.00 78.06 204 PRO A O 1
ATOM 1577 N N . PHE A 1 205 ? -1.239 -4.218 18.040 1.00 78.50 205 PHE A N 1
ATOM 1578 C CA . PHE A 1 205 ? -2.208 -3.109 18.071 1.00 78.50 205 PHE A CA 1
ATOM 1579 C C . PHE A 1 205 ? -1.863 -2.099 19.188 1.00 78.50 205 PHE A C 1
ATOM 1581 O O . PHE A 1 205 ? -1.090 -2.440 20.087 1.00 78.50 205 PHE A O 1
ATOM 1588 N N . PRO A 1 206 ? -2.398 -0.861 19.149 1.00 81.06 206 PRO A N 1
ATOM 1589 C CA . PRO A 1 206 ? -2.147 0.162 20.167 1.00 81.06 206 PRO A CA 1
ATOM 1590 C C . PRO A 1 206 ? -2.561 -0.286 21.574 1.00 81.06 206 PRO A C 1
ATOM 1592 O O . PRO A 1 206 ? -3.486 -1.081 21.728 1.00 81.06 206 PRO A O 1
ATOM 1595 N N . GLU A 1 207 ? -1.918 0.266 22.605 1.00 82.75 207 GLU A N 1
ATOM 1596 C CA . GLU A 1 207 ? -2.141 -0.099 24.016 1.00 82.75 207 GLU A CA 1
ATOM 1597 C C . GLU A 1 207 ? -3.606 0.049 24.462 1.00 82.75 207 GLU A C 1
ATOM 1599 O O . GLU A 1 207 ? -4.065 -0.672 25.342 1.00 82.75 207 GLU A O 1
ATOM 1604 N N . GLN A 1 208 ? -4.363 0.950 23.831 1.00 78.94 208 GLN A N 1
ATOM 1605 C CA . GLN A 1 208 ? -5.772 1.197 24.139 1.00 78.94 208 GLN A CA 1
ATOM 1606 C C . GLN A 1 208 ? -6.735 0.236 23.418 1.00 78.94 208 GLN A C 1
ATOM 1608 O O . GLN A 1 208 ? -7.903 0.163 23.786 1.00 78.94 208 GLN A O 1
ATOM 1613 N N . ALA A 1 209 ? -6.279 -0.513 22.409 1.00 82.88 209 ALA A N 1
ATOM 1614 C CA . ALA A 1 209 ? -7.130 -1.423 21.641 1.00 82.88 209 ALA A CA 1
ATOM 1615 C C . ALA A 1 209 ? -7.655 -2.646 22.436 1.00 82.88 209 ALA A C 1
ATOM 1617 O O . ALA A 1 209 ? -8.817 -3.000 22.236 1.00 82.88 209 ALA A O 1
ATOM 1618 N N . PRO A 1 210 ? -6.895 -3.293 23.351 1.00 87.62 210 PRO A N 1
ATOM 1619 C CA . PRO A 1 210 ? -7.356 -4.470 24.097 1.00 87.62 210 PRO A CA 1
ATOM 1620 C C . PRO A 1 210 ? -8.675 -4.295 24.848 1.00 87.62 210 PRO A C 1
ATOM 1622 O O . PRO A 1 210 ? -9.500 -5.208 24.845 1.00 87.62 210 PRO A O 1
ATOM 1625 N N . SER A 1 211 ? -8.886 -3.145 25.497 1.00 86.88 211 SER A N 1
ATOM 1626 C CA . SER A 1 211 ? -10.111 -2.893 26.263 1.00 86.88 211 SER A CA 1
ATOM 1627 C C . SER A 1 211 ? -11.332 -2.835 25.348 1.00 86.88 211 SER A C 1
ATOM 1629 O O . SER A 1 211 ? -12.365 -3.432 25.656 1.00 86.88 211 SER A O 1
ATOM 1631 N N . GLU A 1 212 ? -11.193 -2.190 24.191 1.00 88.25 212 GLU A N 1
ATOM 1632 C CA . GLU A 1 212 ? -12.258 -2.087 23.199 1.00 88.25 212 GLU A CA 1
ATOM 1633 C C . GLU A 1 212 ? -12.523 -3.425 22.498 1.00 88.25 212 GLU A C 1
ATOM 1635 O O . GLU A 1 212 ? -13.676 -3.832 22.357 1.00 88.25 212 GLU A O 1
ATOM 1640 N N . ILE A 1 213 ? -11.471 -4.178 22.165 1.00 88.31 213 ILE A N 1
ATOM 1641 C CA . ILE A 1 213 ? -11.579 -5.548 21.639 1.00 88.31 213 ILE A CA 1
ATOM 1642 C C . ILE A 1 213 ? -12.349 -6.440 22.621 1.00 88.31 213 ILE A C 1
ATOM 1644 O O . ILE A 1 213 ? -13.275 -7.146 22.220 1.00 88.31 213 ILE A O 1
ATOM 1648 N N . ALA A 1 214 ? -12.010 -6.395 23.914 1.00 90.19 214 ALA A N 1
ATOM 1649 C CA . ALA A 1 214 ? -12.690 -7.186 24.939 1.00 90.19 214 ALA A CA 1
ATOM 1650 C C . ALA A 1 214 ? -14.171 -6.794 25.080 1.00 90.19 214 ALA A C 1
ATOM 1652 O O . ALA A 1 214 ? -15.037 -7.666 25.202 1.00 90.19 214 ALA A O 1
ATOM 1653 N N . ARG A 1 215 ? -14.477 -5.490 25.020 1.00 91.62 215 ARG A N 1
ATOM 1654 C CA . ARG A 1 215 ? -15.851 -4.971 25.042 1.00 91.62 215 ARG A CA 1
ATOM 1655 C C . ARG A 1 215 ? -16.663 -5.492 23.852 1.00 91.62 215 ARG A C 1
ATOM 1657 O O . ARG A 1 215 ? -17.775 -5.983 24.050 1.00 91.62 215 ARG A O 1
ATOM 1664 N N . LEU A 1 216 ? -16.106 -5.414 22.643 1.00 91.25 216 LEU A N 1
ATOM 1665 C CA . LEU A 1 216 ? -16.735 -5.887 21.407 1.00 91.25 216 LEU A CA 1
ATOM 1666 C C . LEU A 1 216 ? -16.941 -7.407 21.412 1.00 91.25 216 LEU A C 1
ATOM 1668 O O . LEU A 1 216 ? -18.025 -7.880 21.071 1.00 91.25 216 LEU A O 1
ATOM 1672 N N . ALA A 1 217 ? -15.943 -8.168 21.865 1.00 91.19 217 ALA A N 1
ATOM 1673 C CA . ALA A 1 217 ? -16.040 -9.620 21.993 1.00 91.19 217 ALA A CA 1
ATOM 1674 C C . ALA A 1 217 ? -17.177 -10.032 22.937 1.00 91.19 217 ALA A C 1
ATOM 1676 O O . ALA A 1 217 ? -17.997 -10.879 22.581 1.00 91.19 217 ALA A O 1
ATOM 1677 N N . LYS A 1 218 ? -17.274 -9.383 24.105 1.00 91.56 218 LYS A N 1
ATOM 1678 C CA . LYS A 1 218 ? -18.354 -9.627 25.069 1.00 91.56 218 LYS A CA 1
ATOM 1679 C C . LYS A 1 218 ? -19.727 -9.280 24.496 1.00 91.56 218 LYS A C 1
ATOM 1681 O O . LYS A 1 218 ? -20.684 -10.018 24.721 1.00 91.56 218 LYS A O 1
ATOM 1686 N N . ALA A 1 219 ? -19.841 -8.160 23.782 1.00 89.06 219 ALA A N 1
ATOM 1687 C CA . ALA A 1 219 ? -21.100 -7.762 23.160 1.00 89.06 219 ALA A CA 1
ATOM 1688 C C . ALA A 1 219 ? -21.572 -8.811 22.142 1.00 89.06 219 ALA A C 1
ATOM 1690 O O . ALA A 1 219 ? -22.731 -9.210 22.179 1.00 89.06 219 ALA A O 1
ATOM 1691 N N . ARG A 1 220 ? -20.656 -9.321 21.308 1.00 89.25 220 ARG A N 1
ATOM 1692 C CA . ARG A 1 220 ? -20.954 -10.323 20.275 1.00 89.25 220 ARG A CA 1
ATOM 1693 C C . ARG A 1 220 ? -21.269 -11.711 20.821 1.00 89.25 220 ARG A C 1
ATOM 1695 O O . ARG A 1 220 ? -22.051 -12.433 20.224 1.00 89.25 220 ARG A O 1
ATOM 1702 N N . SER A 1 221 ? -20.677 -12.103 21.947 1.00 88.06 221 SER A N 1
ATOM 1703 C CA . SER A 1 221 ? -21.018 -13.376 22.595 1.00 88.06 221 SER A CA 1
ATOM 1704 C C . SER A 1 221 ? -22.348 -13.331 23.356 1.00 88.06 221 SER A C 1
ATOM 1706 O O . SER A 1 221 ? -22.776 -14.357 23.876 1.00 88.06 221 SER A O 1
ATOM 1708 N N . SER A 1 222 ? -22.945 -12.144 23.503 1.00 83.38 222 SER A N 1
ATOM 1709 C CA . SER A 1 222 ? -24.190 -11.920 24.252 1.00 83.38 222 SER A CA 1
ATOM 1710 C C . SER A 1 222 ? -25.402 -11.655 23.347 1.00 83.38 222 SER A C 1
ATOM 1712 O O . SER A 1 222 ? -26.498 -11.458 23.869 1.00 83.38 222 SER A O 1
ATOM 1714 N N . SER A 1 223 ? -25.192 -11.612 22.027 1.00 68.44 223 SER A N 1
ATOM 1715 C CA . SER A 1 223 ? -26.190 -11.418 20.964 1.00 68.44 223 SER A CA 1
ATOM 1716 C C . SER A 1 223 ? -26.498 -12.730 20.262 1.00 68.44 223 SER A C 1
ATOM 1718 O O . SER A 1 223 ? -27.692 -12.996 20.024 1.00 68.44 223 SER A O 1
#